Protein AF-A0A814P5C5-F1 (afdb_monomer)

Radius of gyration: 21.0 Å; Cα contacts (8 Å, |Δi|>4): 637; chains: 1; bounding box: 49×46×56 Å

Foldseek 3Di:
DALQVLLLVLVVVVPDLAAAAEEAEDLLQDLQRQLLRSLLLVLVCVPPPDPHRYHYEYNYDLLLCVQQQLSVVLCVVSVNDSVNRHHYPVVDDLVRYQAYAYFADDDDDPVCVVSVVLVRYQHYQHQDDDPVHPVNHPPYHYHVQAQGSLLVSLVVSVPDPDDDALNSLVSSLSSLCVRCVNVPRSHDPSSVVSVVVSCVSNVDDSVVSSVVSVVSNLPNPPDDPVSQQSSAKDKDDDPPAIEIEGEGADDVVVCCVVPVVCVVVVVVVCVVVRHQKYKYWYWYDDPPDNDIWIKMKIKHAPVLQVLCVVQVPPQWDWDDWFDPDRTITMTIITGNDSPCDCVNVVVSSSVSVNVD

Nearest PDB structures (foldseek):
  2haw-assembly1_B  TM=7.623E-01  e=9.011E-19  Bacillus subtilis
  4rpa-assembly1_A  TM=7.681E-01  e=1.340E-17  Staphylococcus aureus
  2iw4-assembly1_A  TM=7.621E-01  e=8.160E-18  Bacillus subtilis
  1k20-assembly1_B  TM=7.669E-01  e=7.807E-17  Streptococcus gordonii
  1wpp-assembly1_B  TM=7.406E-01  e=1.992E-16  Streptococcus gordonii str. Challis

Solvent-accessible surface area (backbone atoms only — not comparable to full-atom values): 19295 Å² total; per-residue (Å²): 124,52,60,58,60,50,32,51,50,33,50,56,53,67,73,39,93,55,68,26,27,37,18,34,21,29,69,51,48,49,54,39,18,49,44,30,10,45,51,46,16,51,56,53,62,69,46,83,86,53,94,57,54,40,26,43,33,40,30,52,51,72,70,55,47,67,65,38,41,36,50,45,50,52,29,58,77,62,69,46,46,76,83,81,44,56,47,42,54,87,70,67,53,71,95,40,49,73,35,28,30,32,21,50,34,68,75,79,55,70,69,44,48,75,67,47,46,80,82,28,57,40,25,31,38,21,27,56,84,83,75,81,52,71,84,85,25,66,59,66,45,71,46,63,66,40,37,30,35,24,44,55,52,49,50,57,44,69,77,43,98,58,82,81,42,51,58,54,38,48,52,44,47,54,26,36,29,61,55,5,61,66,65,72,40,64,54,28,75,64,41,55,53,49,50,56,57,32,39,74,63,48,74,60,62,61,67,63,51,38,52,53,44,51,55,30,64,65,56,68,82,94,62,58,67,71,60,52,39,59,50,41,46,47,78,49,78,55,96,94,45,33,31,37,42,20,44,38,62,51,59,56,66,58,46,50,73,77,42,64,82,52,52,62,57,52,55,50,51,29,60,78,68,59,35,67,36,40,36,40,37,27,46,24,67,46,85,100,57,93,50,64,45,31,28,39,38,39,36,28,27,52,72,58,48,54,53,44,62,70,71,64,61,75,70,44,44,84,73,48,78,49,75,80,46,80,72,35,29,42,41,32,29,44,40,74,49,65,85,66,43,69,86,53,50,49,60,55,50,51,54,60,58,70,76,108

Organism: NCBI:txid104777

Sequence (356 aa):
MKIKEFLKKSKLIYESVLSKGVVLGNQAADLDSIVSSISMAYYLSLKKDSPTSYVPIINSTKSIIKSKKECMYLLDYFSIDLEQDLLFLSEWKKDEINDVILVDHNELDMKEKDLGIHKLVSGVIDHHSDKQLFLKSSPRIIDISVGSCSTLVADLIFNSDFKLDKSVATLLLFPILSDTSNLTIRTSDKDFKIVEQLKKITEIDLNLLYYKIEKFKFDTSKEDILISLMKDYKQYELEYNTWGLSSVTFSVIDWINESKTEINKIEKLMHEKSLFFYGILSCFKIKDTTEFKRDLILFSNKNILDKIKFNLIKDVTLVERNEIHKSFGYLLYEINFVSLTRKHWHPELEKILKDL

Secondary structure (DSSP, 8-state):
--HHHHHHHHHHHHHSSS-EEEEE--TT--HHHHHHHHHHHHHHHH-TT-SSEEEEEBSS-HHHHHH-HHHHHHHHHTT--TTTT--BGGG--TTTEEEEEEES-SS--HHHHHTTGGGTEEEEEE-SPP----TT-SSEEE-TTSS-HHHHHHHHHHTSSPPPPHHHHHHHHHHHHHHTTTTTSS--HHHHHHHHHHHHHH---HHHHHHHHHHHHT--TT--HHHHHHTTEEEEEETTEEEEEEEESS-HHHHHHH-GGGHHHHHHHHHHTTEEEEEEEE-EEPTTSS-EE-EEEEEE-HHHHHHHHHH--SSEEEEEEEEEETTEEEEEEEES-TT--HHHHHHHHHHHHHT-

InterPro domains:
  IPR001667 DDH domain [PF01368] (22-174)
  IPR004097 DHHA2 domain [PF02833] (213-351)
  IPR038222 DHHA2 domain superfamily [G3DSA:3.10.310.20] (221-356)
  IPR038763 DHH phosphoesterase superfamily [SSF64182] (22-267)

Mean predicted aligned error: 8.95 Å

Structure (mmCIF, N/CA/C/O backbone):
data_AF-A0A814P5C5-F1
#
_entry.id   AF-A0A814P5C5-F1
#
loop_
_atom_site.group_PDB
_atom_site.id
_atom_site.type_symbol
_atom_site.label_atom_id
_atom_site.label_alt_id
_atom_site.label_comp_id
_atom_site.label_asym_id
_atom_site.label_entity_id
_atom_site.label_seq_id
_atom_site.pdbx_PDB_ins_code
_atom_site.Cartn_x
_atom_site.Cartn_y
_atom_site.Cartn_z
_atom_site.occupancy
_atom_site.B_iso_or_equiv
_atom_site.auth_seq_id
_atom_site.auth_comp_id
_atom_site.auth_asym_id
_atom_site.auth_atom_id
_atom_site.pdbx_PDB_model_num
ATOM 1 N N . MET A 1 1 ? -6.222 9.142 22.983 1.00 77.81 1 MET A N 1
ATOM 2 C CA . MET A 1 1 ? -5.176 8.107 23.159 1.00 77.81 1 MET A CA 1
ATOM 3 C C . MET A 1 1 ? -4.218 8.269 22.004 1.00 77.81 1 MET A C 1
ATOM 5 O O . MET A 1 1 ? -4.699 8.361 20.876 1.00 77.81 1 MET A O 1
ATOM 9 N N . LYS A 1 2 ? -2.914 8.348 22.281 1.00 89.00 2 LYS A N 1
ATOM 10 C CA . LYS A 1 2 ? -1.902 8.506 21.227 1.00 89.00 2 LYS A CA 1
ATOM 11 C C . LYS A 1 2 ? -1.743 7.200 20.442 1.00 89.00 2 LYS A C 1
ATOM 13 O O . LYS A 1 2 ? -1.963 6.126 20.998 1.00 89.00 2 LYS A O 1
ATOM 18 N N . ILE A 1 3 ? -1.289 7.271 19.189 1.00 93.38 3 ILE A N 1
ATOM 19 C CA . ILE A 1 3 ? -1.075 6.082 18.333 1.00 93.38 3 ILE A CA 1
ATOM 20 C C . ILE A 1 3 ? -0.200 5.017 18.998 1.00 93.38 3 ILE A C 1
ATOM 22 O O . ILE A 1 3 ? -0.566 3.846 19.006 1.00 93.38 3 ILE A O 1
ATOM 26 N N . LYS A 1 4 ? 0.919 5.399 19.622 1.00 93.06 4 LYS A N 1
ATOM 27 C CA . LYS A 1 4 ? 1.815 4.421 20.255 1.00 93.06 4 LYS A CA 1
ATOM 28 C C . LYS A 1 4 ? 1.150 3.668 21.414 1.00 93.06 4 LYS A C 1
ATOM 30 O O . LYS A 1 4 ? 1.347 2.470 21.578 1.00 93.06 4 LYS A O 1
ATOM 35 N N . GLU A 1 5 ? 0.339 4.358 22.213 1.00 93.56 5 GLU A N 1
ATOM 36 C CA . GLU A 1 5 ? -0.429 3.737 23.303 1.00 93.56 5 GLU A CA 1
ATOM 37 C C . GLU A 1 5 ? -1.499 2.788 22.751 1.00 93.56 5 GLU A C 1
ATOM 39 O O . GLU A 1 5 ? -1.682 1.687 23.270 1.00 93.56 5 GLU A O 1
ATOM 44 N N . PHE A 1 6 ? -2.161 3.193 21.663 1.00 95.62 6 PHE A N 1
ATOM 45 C CA . PHE A 1 6 ? -3.132 2.364 20.958 1.00 95.62 6 PHE A CA 1
ATOM 46 C C . PHE A 1 6 ? -2.509 1.069 20.421 1.00 95.62 6 PHE A C 1
ATOM 48 O O . PHE A 1 6 ? -3.077 -0.004 20.618 1.00 95.62 6 PHE A O 1
ATOM 55 N N . LEU A 1 7 ? -1.340 1.148 19.784 1.00 97.00 7 LEU A N 1
ATOM 56 C CA . LEU A 1 7 ? -0.652 -0.018 19.229 1.00 97.00 7 LEU A CA 1
ATOM 57 C C . LEU A 1 7 ? -0.226 -1.005 20.323 1.00 97.00 7 LEU A C 1
ATOM 59 O O . LEU A 1 7 ? -0.505 -2.198 20.219 1.00 97.00 7 LEU A O 1
ATOM 63 N N . LYS A 1 8 ? 0.314 -0.506 21.442 1.00 94.94 8 LYS A N 1
ATOM 64 C CA . LYS A 1 8 ? 0.614 -1.342 22.616 1.00 94.94 8 LYS A CA 1
ATOM 65 C C . LYS A 1 8 ? -0.627 -2.053 23.153 1.00 94.94 8 LYS A C 1
ATOM 67 O O . LYS A 1 8 ? -0.581 -3.249 23.429 1.00 94.94 8 LYS A O 1
ATOM 72 N N . LYS A 1 9 ? -1.753 -1.340 23.270 1.00 94.19 9 LYS A N 1
ATOM 73 C CA . LYS A 1 9 ? -3.031 -1.941 23.680 1.00 94.19 9 LYS A CA 1
ATOM 74 C C . LYS A 1 9 ? -3.512 -2.986 22.667 1.00 94.19 9 LYS A C 1
ATOM 76 O O . LYS A 1 9 ? -3.985 -4.042 23.072 1.00 94.19 9 LYS A O 1
ATOM 81 N N . SER A 1 10 ? -3.367 -2.709 21.374 1.00 95.25 10 SER A N 1
ATOM 82 C CA . SER A 1 10 ? -3.743 -3.629 20.296 1.00 95.25 10 SER A CA 1
ATOM 83 C C . SER A 1 10 ? -2.960 -4.937 20.379 1.00 95.25 10 SER A C 1
ATOM 85 O O . SER A 1 10 ? -3.545 -6.007 20.251 1.00 95.25 10 SER A O 1
ATOM 87 N N . LYS A 1 11 ? -1.665 -4.877 20.698 1.00 94.38 11 LYS A N 1
ATOM 88 C CA . LYS A 1 11 ? -0.845 -6.075 20.898 1.00 94.38 11 LYS A CA 1
ATOM 89 C C . LYS A 1 11 ? -1.314 -6.924 22.080 1.00 94.38 11 LYS A C 1
ATOM 91 O O . LYS A 1 11 ? -1.488 -8.126 21.923 1.00 94.38 11 LYS A O 1
ATOM 96 N N . LEU A 1 12 ? -1.628 -6.297 23.215 1.00 93.88 12 LEU A N 1
ATOM 97 C CA . LEU A 1 12 ? -2.198 -7.006 24.370 1.00 93.88 12 LEU A CA 1
ATOM 98 C C . LEU A 1 12 ? -3.531 -7.690 24.027 1.00 93.88 12 LEU A C 1
ATOM 100 O O . LEU A 1 12 ? -3.776 -8.819 24.445 1.00 93.88 12 LEU A O 1
ATOM 104 N N . ILE A 1 13 ? -4.387 -7.029 23.238 1.00 93.62 13 ILE A N 1
ATOM 105 C CA . ILE A 1 13 ? -5.639 -7.621 22.742 1.00 93.62 13 ILE A CA 1
ATOM 106 C C . ILE A 1 13 ? -5.338 -8.824 21.839 1.00 93.62 13 ILE A C 1
ATOM 108 O O . ILE A 1 13 ? -5.955 -9.878 21.994 1.00 93.62 13 ILE A O 1
ATOM 112 N N . TYR A 1 14 ? -4.374 -8.697 20.928 1.00 94.38 14 TYR A N 1
ATOM 113 C CA . TYR A 1 14 ? -4.002 -9.767 20.005 1.00 94.38 14 TYR A CA 1
ATOM 114 C C . TYR A 1 14 ? -3.425 -11.002 20.709 1.00 94.38 14 TYR A C 1
ATOM 116 O O . TYR A 1 14 ? -3.737 -12.142 20.350 1.00 94.38 14 TYR A O 1
ATOM 124 N N . GLU A 1 15 ? -2.612 -10.784 21.740 1.00 92.62 15 GLU A N 1
ATOM 125 C CA . GLU A 1 15 ? -2.016 -11.837 22.564 1.00 92.62 15 GLU A CA 1
ATOM 126 C C . GLU A 1 15 ? -3.036 -12.513 23.489 1.00 92.62 15 GLU A C 1
ATOM 128 O O . GLU A 1 15 ? -2.834 -13.664 23.874 1.00 92.62 15 GLU A O 1
ATOM 133 N N . SER A 1 16 ? -4.152 -11.847 23.798 1.00 90.75 16 SER A N 1
ATOM 134 C CA . SER A 1 16 ? -5.222 -12.426 24.610 1.00 90.75 16 SER A CA 1
ATOM 135 C C . SER A 1 16 ? -5.957 -13.572 23.903 1.00 90.75 16 SER A C 1
ATOM 137 O O . SER A 1 16 ? -6.036 -13.624 22.675 1.00 90.75 16 SER A O 1
ATOM 139 N N . VAL A 1 17 ? -6.571 -14.450 24.701 1.00 84.00 17 VAL A N 1
ATOM 140 C CA . VAL A 1 17 ? -7.406 -15.576 24.234 1.00 84.00 17 VAL A CA 1
ATOM 141 C C . VAL A 1 17 ? -8.796 -15.152 23.746 1.00 84.00 17 VAL A C 1
ATOM 143 O O . VAL A 1 17 ? -9.593 -15.993 23.338 1.00 84.00 17 VAL A O 1
ATOM 146 N N . LEU A 1 18 ? -9.130 -13.862 23.836 1.00 85.75 18 LEU A N 1
ATOM 147 C CA . LEU A 1 18 ? -10.422 -13.355 23.390 1.00 85.75 18 LEU A CA 1
ATOM 148 C C . LEU A 1 18 ? -10.469 -13.300 21.864 1.00 85.75 18 LEU A C 1
ATOM 150 O O . LEU A 1 18 ? -9.451 -13.089 21.201 1.00 85.75 18 LEU A O 1
ATOM 154 N N . SER A 1 19 ? -11.678 -13.444 21.326 1.00 88.94 19 SER A N 1
ATOM 155 C CA . SER A 1 19 ? -11.933 -13.230 19.906 1.00 88.94 19 SER A CA 1
ATOM 156 C C . SER A 1 19 ? -11.697 -11.765 19.536 1.00 88.94 19 SER A C 1
ATOM 158 O O . SER A 1 19 ? -12.107 -10.864 20.274 1.00 88.94 19 SER A O 1
ATOM 160 N N . LYS A 1 20 ? -11.071 -11.521 18.382 1.00 94.00 20 LYS A N 1
ATOM 161 C CA . LYS A 1 20 ? -10.827 -10.171 17.849 1.00 94.00 20 LYS A CA 1
ATOM 162 C C . LYS A 1 20 ? -11.147 -10.066 16.366 1.00 94.00 20 LYS A C 1
ATOM 164 O O . LYS A 1 20 ? -11.096 -11.047 15.627 1.00 94.00 20 LYS A O 1
ATOM 169 N N . GLY A 1 21 ? -11.412 -8.834 15.955 1.00 96.69 21 GLY A N 1
ATOM 170 C CA . GLY A 1 21 ? -11.410 -8.439 14.560 1.00 96.69 21 GLY A CA 1
ATOM 171 C C . GLY A 1 21 ? -10.029 -7.942 14.139 1.00 96.69 21 GLY A C 1
ATOM 172 O O . GLY A 1 21 ? -9.229 -7.481 14.961 1.00 96.69 21 GLY A O 1
ATOM 173 N N . VAL A 1 22 ? -9.749 -8.004 12.845 1.00 98.00 22 VAL A N 1
ATOM 174 C CA . VAL A 1 22 ? -8.524 -7.469 12.247 1.00 98.00 22 VAL A CA 1
ATOM 175 C C . VAL A 1 22 ? -8.875 -6.409 11.217 1.00 98.00 22 VAL A C 1
ATOM 177 O O . VAL A 1 22 ? -9.831 -6.558 10.461 1.00 98.00 22 VAL A O 1
ATOM 180 N N . VAL A 1 23 ? -8.077 -5.346 11.165 1.00 98.62 23 VAL A N 1
ATOM 181 C CA . VAL A 1 23 ? -8.038 -4.446 10.011 1.00 98.62 23 VAL A CA 1
ATOM 182 C C . VAL A 1 23 ? -6.777 -4.741 9.210 1.00 98.62 23 VAL A C 1
ATOM 184 O O . VAL A 1 23 ? -5.676 -4.706 9.768 1.00 98.62 23 VAL A O 1
ATOM 187 N N . LEU A 1 24 ? -6.947 -5.049 7.927 1.00 98.62 24 LEU A N 1
ATOM 188 C CA . LEU A 1 24 ? -5.888 -5.532 7.048 1.00 98.62 24 LEU A CA 1
ATOM 189 C C . LEU A 1 24 ? -5.754 -4.629 5.819 1.00 98.62 24 LEU A C 1
ATOM 191 O O . LEU A 1 24 ? -6.731 -4.403 5.107 1.00 98.62 24 LEU A O 1
ATOM 195 N N . GLY A 1 25 ? -4.543 -4.123 5.591 1.00 98.31 25 GLY A N 1
ATOM 196 C CA . GLY A 1 25 ? -4.147 -3.412 4.374 1.00 98.31 25 GLY A CA 1
ATOM 197 C C . GLY A 1 25 ? -3.721 -4.366 3.259 1.00 98.31 25 GLY A C 1
ATOM 198 O O . GLY A 1 25 ? -3.659 -5.577 3.468 1.00 98.31 25 GLY A O 1
ATOM 199 N N . ASN A 1 26 ? -3.381 -3.832 2.089 1.00 95.25 26 ASN A N 1
ATOM 200 C CA . ASN A 1 26 ? -2.933 -4.656 0.968 1.00 95.25 26 ASN A CA 1
ATOM 201 C C . ASN A 1 26 ? -1.506 -5.207 1.174 1.00 95.25 26 ASN A C 1
ATOM 203 O O . ASN A 1 26 ? -0.744 -4.745 2.029 1.00 95.25 26 ASN A O 1
ATOM 207 N N . GLN A 1 27 ? -1.129 -6.185 0.348 1.00 93.06 27 GLN A N 1
ATOM 208 C CA . GLN A 1 27 ? 0.145 -6.906 0.412 1.00 93.06 27 GLN A CA 1
ATOM 209 C C . GLN A 1 27 ? 1.373 -6.075 0.031 1.00 93.06 27 GLN A C 1
ATOM 211 O O . GLN A 1 27 ? 2.508 -6.464 0.324 1.00 93.06 27 GLN A O 1
ATOM 216 N N . ALA A 1 28 ? 1.171 -4.942 -0.654 1.00 89.75 28 ALA A N 1
ATOM 217 C CA . ALA A 1 28 ? 2.267 -4.016 -0.877 1.00 89.75 28 ALA A CA 1
ATOM 218 C C . ALA A 1 28 ? 2.685 -3.420 0.468 1.00 89.75 28 ALA A C 1
ATOM 220 O O . ALA A 1 28 ? 3.881 -3.268 0.682 1.00 89.75 28 ALA A O 1
ATOM 221 N N . ALA A 1 29 ? 1.748 -3.146 1.386 1.00 94.69 29 ALA A N 1
ATOM 222 C CA . ALA A 1 29 ? 1.999 -2.468 2.659 1.00 94.69 29 ALA A CA 1
ATOM 223 C C . ALA A 1 29 ? 2.828 -1.192 2.453 1.00 94.69 29 ALA A C 1
ATOM 225 O O . ALA A 1 29 ? 3.935 -1.031 2.976 1.00 94.69 29 ALA A O 1
ATOM 226 N N . ASP A 1 30 ? 2.365 -0.337 1.549 1.00 94.12 30 ASP A N 1
ATOM 227 C CA . ASP A 1 30 ? 2.849 1.033 1.426 1.00 94.12 30 ASP A CA 1
ATOM 228 C C . ASP A 1 30 ? 2.316 1.904 2.578 1.00 94.12 30 ASP A C 1
ATOM 230 O O . ASP A 1 30 ? 1.687 1.415 3.524 1.00 94.12 30 ASP A O 1
ATOM 234 N N . LEU A 1 31 ? 2.625 3.203 2.532 1.00 96.44 31 LEU A N 1
ATOM 235 C CA . LEU A 1 31 ? 2.177 4.140 3.559 1.00 96.44 31 LEU A CA 1
ATOM 236 C C . LEU A 1 31 ? 0.658 4.110 3.725 1.00 96.44 31 LEU A C 1
ATOM 238 O O . LEU A 1 31 ? 0.196 4.129 4.864 1.00 96.44 31 LEU A O 1
ATOM 242 N N . ASP A 1 32 ? -0.101 4.049 2.630 1.00 98.25 32 ASP A N 1
ATOM 243 C CA . ASP A 1 32 ? -1.558 4.132 2.686 1.00 98.25 32 ASP A CA 1
ATOM 244 C C . ASP A 1 32 ? -2.170 2.897 3.331 1.00 98.25 32 ASP A C 1
ATOM 246 O O . ASP A 1 32 ? -2.948 3.016 4.278 1.00 98.25 32 ASP A O 1
ATOM 250 N N . SER A 1 33 ? -1.722 1.707 2.935 1.00 98.19 33 SER A N 1
ATOM 251 C CA . SER A 1 33 ? -2.151 0.458 3.560 1.00 98.19 33 SER A CA 1
ATOM 252 C C . SER A 1 33 ? -1.816 0.383 5.051 1.00 98.19 33 SER A C 1
ATOM 254 O O . SER A 1 33 ? -2.671 0.002 5.860 1.00 98.19 33 SER A O 1
ATOM 256 N N . ILE A 1 34 ? -0.596 0.761 5.454 1.00 98.44 34 ILE A N 1
ATOM 257 C CA . ILE A 1 34 ? -0.177 0.734 6.868 1.00 98.44 34 ILE A CA 1
ATOM 258 C C . ILE A 1 34 ? -1.005 1.729 7.687 1.00 98.44 34 ILE A C 1
ATOM 260 O O . ILE A 1 34 ? -1.563 1.378 8.732 1.00 98.44 34 ILE A O 1
ATOM 264 N N . VAL A 1 35 ? -1.100 2.974 7.219 1.00 98.69 35 VAL A N 1
ATOM 265 C CA . VAL A 1 35 ? -1.782 4.054 7.937 1.00 98.69 35 VAL A CA 1
ATOM 266 C C . VAL A 1 35 ? -3.288 3.843 7.978 1.00 98.69 35 VAL A C 1
ATOM 268 O O . VAL A 1 35 ? -3.878 4.019 9.048 1.00 98.69 35 VAL A O 1
ATOM 271 N N . SER A 1 36 ? -3.904 3.423 6.873 1.00 98.81 36 SER A N 1
ATOM 272 C CA . SER A 1 36 ? -5.330 3.096 6.823 1.00 98.81 36 SER A CA 1
ATOM 273 C C . SER A 1 36 ? -5.663 1.980 7.810 1.00 98.81 36 SER A C 1
ATOM 275 O O . SER A 1 36 ? -6.631 2.102 8.560 1.00 98.81 36 SER A O 1
ATOM 277 N N . SER A 1 37 ? -4.823 0.939 7.898 1.00 98.69 37 SER A N 1
ATOM 278 C CA . SER A 1 37 ? -5.044 -0.186 8.819 1.00 98.69 37 SER A CA 1
ATOM 279 C C . SER A 1 37 ? -5.020 0.271 10.274 1.00 98.69 37 SER A C 1
ATOM 281 O O . SER A 1 37 ? -5.950 0.005 11.038 1.00 98.69 37 SER A O 1
ATOM 283 N N . ILE A 1 38 ? -3.976 1.017 10.653 1.00 98.62 38 ILE A N 1
ATOM 284 C CA . ILE A 1 38 ? -3.807 1.540 12.015 1.00 98.62 38 ILE A CA 1
ATOM 285 C C . ILE A 1 38 ? -4.937 2.510 12.368 1.00 98.62 38 ILE A C 1
ATOM 287 O O . ILE A 1 38 ? -5.524 2.404 13.446 1.00 98.62 38 ILE A O 1
ATOM 291 N N . SER A 1 39 ? -5.261 3.441 11.472 1.00 98.31 39 SER A N 1
ATOM 292 C CA . SER A 1 39 ? -6.237 4.504 11.733 1.00 98.31 39 SER A CA 1
ATOM 293 C C . SER A 1 39 ? -7.667 3.971 11.792 1.00 98.31 39 SER A C 1
ATOM 295 O O . SER A 1 39 ? -8.446 4.401 12.643 1.00 98.31 39 SER A O 1
ATOM 297 N N . MET A 1 40 ? -8.011 2.993 10.953 1.00 98.12 40 MET A N 1
ATOM 298 C CA . MET A 1 40 ? -9.327 2.361 10.985 1.00 98.12 40 MET A CA 1
ATOM 299 C C . MET A 1 40 ? -9.487 1.472 12.227 1.00 98.12 40 MET A C 1
ATOM 301 O O . MET A 1 40 ? -10.517 1.543 12.898 1.00 98.12 40 MET A O 1
ATOM 305 N N . ALA A 1 41 ? -8.461 0.706 12.618 1.00 97.62 41 ALA A N 1
ATOM 306 C CA . ALA A 1 41 ? -8.494 -0.046 13.876 1.00 97.62 41 ALA A CA 1
ATOM 307 C C . ALA A 1 41 ? -8.608 0.893 15.091 1.00 97.62 41 ALA A C 1
ATOM 309 O O . ALA A 1 41 ? -9.384 0.635 16.015 1.00 97.62 41 ALA A O 1
ATOM 310 N N . TYR A 1 42 ? -7.894 2.025 15.065 1.00 96.81 42 TYR A N 1
ATOM 311 C CA . TYR A 1 42 ? -8.008 3.068 16.081 1.00 96.81 42 TYR A CA 1
ATOM 312 C C . TYR A 1 42 ? -9.441 3.589 16.180 1.00 96.81 42 TYR A C 1
ATOM 314 O O . TYR A 1 42 ? -10.011 3.595 17.270 1.00 96.81 42 TYR A O 1
ATOM 322 N N . TYR A 1 43 ? -10.039 3.973 15.051 1.00 95.50 43 TYR A N 1
ATOM 323 C CA . TYR A 1 43 ? -11.415 4.457 14.980 1.00 95.50 43 TYR A CA 1
ATOM 324 C C . TYR A 1 43 ? -12.416 3.455 15.564 1.00 95.50 43 TYR A C 1
ATOM 326 O O . TYR A 1 43 ? -13.246 3.818 16.398 1.00 95.50 43 TYR A O 1
ATOM 334 N N . LEU A 1 44 ? -12.305 2.181 15.185 1.00 94.75 44 LEU A N 1
ATOM 335 C CA . LEU A 1 44 ? -13.164 1.119 15.707 1.00 94.75 44 LEU A CA 1
ATOM 336 C C . LEU A 1 44 ? -12.994 0.935 17.217 1.00 94.75 44 LEU A C 1
ATOM 338 O O . LEU A 1 44 ? -13.978 0.712 17.914 1.00 94.75 44 LEU A O 1
ATOM 342 N N . SER A 1 45 ? -11.781 1.118 17.747 1.00 92.75 45 SER A N 1
ATOM 343 C CA . SER A 1 45 ? -11.524 1.043 19.191 1.00 92.75 45 SER A CA 1
ATOM 344 C C . SER A 1 45 ? -12.197 2.155 20.010 1.00 92.75 45 SER A C 1
ATOM 346 O O . SER A 1 45 ? -12.337 2.017 21.228 1.00 92.75 45 SER A O 1
ATOM 348 N N . LEU A 1 46 ? -12.622 3.253 19.369 1.00 90.88 46 LEU A N 1
ATOM 349 C CA . LEU A 1 46 ? -13.370 4.329 20.026 1.00 90.88 46 LEU A CA 1
ATOM 350 C C . LEU A 1 46 ? -14.851 3.970 20.227 1.00 90.88 46 LEU A C 1
ATOM 352 O O . LEU A 1 46 ? -15.505 4.540 21.105 1.00 90.88 46 LEU A O 1
ATOM 356 N N . LYS A 1 47 ? -15.377 3.005 19.461 1.00 87.44 47 LYS A N 1
ATOM 357 C CA . LYS A 1 47 ? -16.763 2.533 19.558 1.00 87.44 47 LYS A CA 1
ATOM 358 C C . LYS A 1 47 ? -16.920 1.612 20.769 1.00 87.44 47 LYS A C 1
ATOM 360 O O . LYS A 1 47 ? -16.710 0.407 20.676 1.00 87.44 47 LYS A O 1
ATOM 365 N N . LYS A 1 48 ? -17.298 2.190 21.914 1.00 73.19 48 LYS A N 1
ATOM 366 C CA . LYS A 1 48 ? -17.424 1.479 23.203 1.00 73.19 48 LYS A CA 1
ATOM 367 C C . LYS A 1 48 ? -18.439 0.332 23.202 1.00 73.19 48 LYS A C 1
ATOM 369 O O . LYS A 1 48 ? -18.252 -0.608 23.964 1.00 73.19 48 LYS A O 1
ATOM 374 N N . ASP A 1 49 ? -19.456 0.398 22.347 1.00 74.81 49 ASP A N 1
ATOM 375 C CA . ASP A 1 49 ? -20.519 -0.614 22.269 1.00 74.81 49 ASP A CA 1
ATOM 376 C C . ASP A 1 49 ? -20.208 -1.744 21.273 1.00 74.81 49 ASP A C 1
ATOM 378 O O . ASP A 1 49 ? -21.027 -2.640 21.071 1.00 74.81 49 ASP A O 1
ATOM 382 N N . SER A 1 50 ? -19.032 -1.722 20.632 1.00 75.56 50 SER A N 1
ATOM 383 C CA . SER A 1 50 ? -18.616 -2.812 19.750 1.00 75.56 50 SER A CA 1
ATOM 384 C C . SER A 1 50 ? -18.261 -4.050 20.583 1.00 75.56 50 SER A C 1
ATOM 386 O O . SER A 1 50 ? -17.343 -3.977 21.404 1.00 75.56 50 SER A O 1
ATOM 388 N N . PRO A 1 51 ? -18.909 -5.210 20.358 1.00 77.06 51 PRO A N 1
ATOM 389 C CA . PRO A 1 51 ? -18.546 -6.453 21.042 1.00 77.06 51 PRO A CA 1
ATOM 390 C C . PRO A 1 51 ? -17.172 -6.975 20.595 1.00 77.06 51 PRO A C 1
ATOM 392 O O . PRO A 1 51 ? -16.566 -7.797 21.279 1.00 77.06 51 PRO A O 1
ATOM 395 N N . THR A 1 52 ? -16.673 -6.486 19.457 1.00 86.44 52 THR A N 1
ATOM 396 C CA . THR A 1 52 ? -15.414 -6.908 18.849 1.00 86.44 52 THR A CA 1
ATOM 397 C C . THR A 1 52 ? -14.368 -5.811 18.999 1.00 86.44 52 THR A C 1
ATOM 399 O O . THR A 1 52 ? -14.585 -4.663 18.601 1.00 86.44 52 THR A O 1
ATOM 402 N N . SER A 1 53 ? -13.207 -6.174 19.548 1.00 92.50 53 SER A N 1
ATOM 403 C CA . SER A 1 53 ? -12.014 -5.326 19.521 1.00 92.50 53 SER A CA 1
ATOM 404 C C . SER A 1 53 ? -11.237 -5.575 18.234 1.00 92.50 53 SER A C 1
ATOM 406 O O . SER A 1 53 ? -10.959 -6.727 17.906 1.00 92.50 53 SER A O 1
ATOM 408 N N . TYR A 1 54 ? -10.871 -4.503 17.532 1.00 95.94 54 TYR A N 1
ATOM 409 C CA . TYR A 1 54 ? -10.118 -4.583 16.282 1.00 95.94 54 TYR A CA 1
ATOM 410 C C . TYR A 1 54 ? -8.656 -4.213 16.489 1.00 95.94 54 TYR A C 1
ATOM 412 O O . TYR A 1 54 ? -8.350 -3.245 17.187 1.00 95.94 54 TYR A O 1
ATOM 420 N N . VAL A 1 55 ? -7.764 -4.961 15.843 1.00 97.31 55 VAL A N 1
ATOM 421 C CA . VAL A 1 55 ? -6.325 -4.679 15.826 1.00 97.31 55 VAL A CA 1
ATOM 422 C C . VAL A 1 55 ? -5.822 -4.531 14.388 1.00 97.31 55 VAL A C 1
ATOM 424 O O . VAL A 1 55 ? -6.319 -5.225 13.498 1.00 97.31 55 VAL A O 1
ATOM 427 N N . PRO A 1 56 ? -4.855 -3.639 14.124 1.00 98.25 56 PRO A N 1
ATOM 428 C CA . PRO A 1 56 ? -4.252 -3.541 12.804 1.00 98.25 56 PRO A CA 1
ATOM 429 C C . PRO A 1 56 ? -3.230 -4.664 12.593 1.00 98.25 56 PRO A C 1
ATOM 431 O O . PRO A 1 56 ? -2.413 -4.930 13.476 1.00 98.25 56 PRO A O 1
ATOM 434 N N . ILE A 1 57 ? -3.241 -5.282 11.411 1.00 97.69 57 ILE A N 1
ATOM 435 C CA . ILE A 1 57 ? -2.201 -6.217 10.965 1.00 97.69 57 ILE A CA 1
ATOM 436 C C . ILE A 1 57 ? -1.586 -5.700 9.666 1.00 97.69 57 ILE A C 1
ATOM 438 O O . ILE A 1 57 ? -2.289 -5.305 8.738 1.00 97.69 57 ILE A O 1
ATOM 442 N N . ILE A 1 58 ? -0.257 -5.725 9.591 1.00 98.00 58 ILE A N 1
ATOM 443 C CA . ILE A 1 58 ? 0.491 -5.336 8.398 1.00 98.00 58 ILE A CA 1
ATOM 444 C C . ILE A 1 58 ? 0.641 -6.552 7.479 1.00 98.00 58 ILE A C 1
ATOM 446 O O . ILE A 1 58 ? 1.281 -7.548 7.841 1.00 98.00 58 ILE A O 1
ATOM 450 N N . ASN A 1 59 ? 0.078 -6.465 6.270 1.00 96.44 59 ASN A N 1
ATOM 451 C CA . ASN A 1 59 ? 0.199 -7.500 5.243 1.00 96.44 59 ASN A CA 1
ATOM 452 C C . ASN A 1 59 ? 1.552 -7.409 4.514 1.00 96.44 59 ASN A C 1
ATOM 454 O O . ASN A 1 59 ? 1.647 -7.067 3.345 1.00 96.44 59 ASN A O 1
ATOM 458 N N . SER A 1 60 ? 2.639 -7.664 5.238 1.00 94.75 60 SER A N 1
ATOM 459 C CA . SER A 1 60 ? 3.979 -7.772 4.657 1.00 94.75 60 SER A CA 1
ATOM 460 C C . SER A 1 60 ? 4.919 -8.496 5.619 1.00 94.75 60 SER A C 1
ATOM 462 O O . SER A 1 60 ? 4.479 -9.127 6.582 1.00 94.75 60 SER A O 1
ATOM 464 N N . THR A 1 61 ? 6.224 -8.421 5.376 1.00 94.00 61 THR A N 1
ATOM 465 C CA . THR A 1 61 ? 7.246 -8.862 6.327 1.00 94.00 61 THR A CA 1
ATOM 466 C C . THR A 1 61 ? 7.991 -7.668 6.908 1.00 94.00 61 THR A C 1
ATOM 468 O O . THR A 1 61 ? 8.150 -6.624 6.275 1.00 94.00 61 THR A O 1
ATOM 471 N N . LYS A 1 62 ? 8.547 -7.850 8.106 1.00 94.44 62 LYS A N 1
ATOM 472 C CA . LYS A 1 62 ? 9.413 -6.857 8.753 1.00 94.44 62 LYS A CA 1
ATOM 473 C C . LYS A 1 62 ? 10.595 -6.446 7.872 1.00 94.44 62 LYS A C 1
ATOM 475 O O . LYS A 1 62 ? 10.964 -5.278 7.867 1.00 94.44 62 LYS A O 1
ATOM 480 N N . SER A 1 63 ? 11.181 -7.377 7.114 1.00 90.50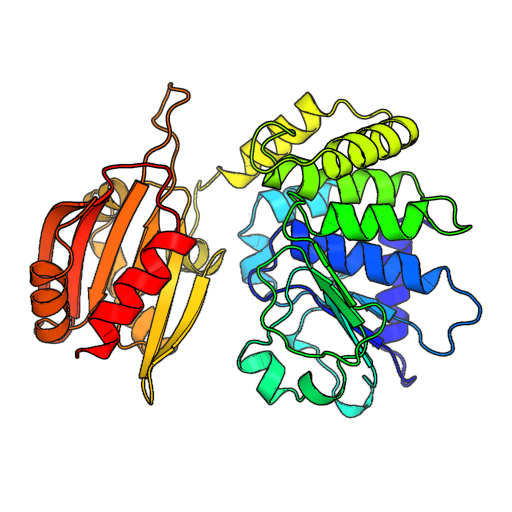 63 SER A N 1
ATOM 481 C CA . SER A 1 63 ? 12.289 -7.072 6.198 1.00 90.50 63 SER A CA 1
ATOM 482 C C . SER A 1 63 ? 11.863 -6.146 5.059 1.00 90.50 63 SER A C 1
ATOM 484 O O . SER A 1 63 ? 12.590 -5.207 4.747 1.00 90.50 63 SER A O 1
ATOM 486 N N . ILE A 1 64 ? 10.671 -6.353 4.491 1.00 89.62 64 ILE A N 1
ATOM 487 C CA . ILE A 1 64 ? 10.125 -5.468 3.460 1.00 89.62 64 ILE A CA 1
ATOM 488 C C . ILE A 1 64 ? 9.785 -4.098 4.047 1.00 89.62 64 ILE A C 1
ATOM 490 O O . ILE A 1 64 ? 10.136 -3.090 3.445 1.00 89.62 64 ILE A O 1
ATOM 494 N N . ILE A 1 65 ? 9.214 -4.006 5.250 1.00 93.94 65 ILE A N 1
ATOM 495 C CA . ILE A 1 65 ? 8.963 -2.688 5.861 1.00 93.94 65 ILE A CA 1
ATOM 496 C C . ILE A 1 65 ? 10.269 -1.938 6.165 1.00 93.94 65 ILE A C 1
ATOM 498 O O . ILE A 1 65 ? 10.364 -0.758 5.841 1.00 93.94 65 ILE A O 1
ATOM 502 N N . LYS A 1 66 ? 11.311 -2.616 6.680 1.00 92.69 66 LYS A N 1
ATOM 503 C CA . LYS A 1 66 ? 12.648 -2.014 6.902 1.00 92.69 66 LYS A CA 1
ATOM 504 C C . LYS A 1 66 ? 13.247 -1.410 5.638 1.00 92.69 66 LYS A C 1
ATOM 506 O O . LYS A 1 66 ? 14.006 -0.450 5.716 1.00 92.69 66 LYS A O 1
ATOM 511 N N . SER A 1 67 ? 12.909 -1.983 4.491 1.00 86.62 67 SER A N 1
ATOM 512 C CA . SER A 1 67 ? 13.376 -1.515 3.197 1.00 86.62 67 SER A CA 1
ATOM 513 C C . SER A 1 67 ? 12.706 -0.210 2.757 1.00 86.62 67 SER A C 1
ATOM 515 O O . SER A 1 67 ? 13.324 0.647 2.127 1.00 86.62 67 SER A O 1
ATOM 517 N N . LYS A 1 68 ? 11.436 -0.013 3.116 1.00 89.62 68 LYS A N 1
ATOM 518 C CA . LYS A 1 68 ? 10.644 1.161 2.740 1.00 89.62 68 LYS A CA 1
ATOM 519 C C . LYS A 1 68 ? 11.000 2.340 3.632 1.00 89.62 68 LYS A C 1
ATOM 521 O O . LYS A 1 68 ? 10.437 2.513 4.713 1.00 89.62 68 LYS A O 1
ATOM 526 N N . LYS A 1 69 ? 11.966 3.149 3.201 1.00 90.44 69 LYS A N 1
ATOM 527 C CA . LYS A 1 69 ? 12.524 4.237 4.014 1.00 90.44 69 LYS A CA 1
ATOM 528 C C . LYS A 1 69 ? 11.478 5.274 4.414 1.00 90.44 69 LYS A C 1
ATOM 530 O O . LYS A 1 69 ? 11.558 5.806 5.513 1.00 90.44 69 LYS A O 1
ATOM 535 N N . GLU A 1 70 ? 10.479 5.533 3.580 1.00 92.88 70 GLU A N 1
ATOM 536 C CA . GLU A 1 70 ? 9.341 6.397 3.894 1.00 92.88 70 GLU A CA 1
ATOM 537 C C . GLU A 1 70 ? 8.445 5.811 4.994 1.00 92.88 70 GLU A C 1
ATOM 539 O O . GLU A 1 70 ? 7.992 6.545 5.873 1.00 92.88 70 GLU A O 1
ATOM 544 N N . CYS A 1 71 ? 8.260 4.487 5.013 1.00 96.00 71 CYS A N 1
ATOM 545 C CA . CYS A 1 71 ? 7.575 3.798 6.105 1.00 96.00 71 CYS A CA 1
ATOM 546 C C . CYS A 1 71 ? 8.429 3.836 7.378 1.00 96.00 71 CYS A C 1
ATOM 548 O O . CYS A 1 71 ? 7.917 4.132 8.451 1.00 96.00 71 CYS A O 1
ATOM 550 N N . MET A 1 72 ? 9.742 3.617 7.278 1.00 96.06 72 MET A N 1
ATOM 551 C CA . MET A 1 72 ? 10.645 3.730 8.429 1.00 96.06 72 MET A CA 1
ATOM 552 C C . MET A 1 72 ? 10.694 5.154 8.993 1.00 96.06 72 MET A C 1
ATOM 554 O O . MET A 1 72 ? 10.714 5.323 10.209 1.00 96.06 72 MET A O 1
ATOM 558 N N . TYR A 1 73 ? 10.639 6.172 8.132 1.00 96.31 73 TYR A N 1
ATOM 559 C CA . TYR A 1 73 ? 10.500 7.567 8.539 1.00 96.31 73 TYR A CA 1
ATOM 560 C C . TYR A 1 73 ? 9.183 7.817 9.281 1.00 96.31 73 TYR A C 1
ATOM 562 O O . TYR A 1 73 ? 9.189 8.475 10.320 1.00 96.31 73 TYR A O 1
ATOM 570 N N . LEU A 1 74 ? 8.065 7.263 8.795 1.00 97.75 74 LEU A N 1
ATOM 571 C CA . LEU A 1 74 ? 6.787 7.311 9.503 1.00 97.75 74 LEU A CA 1
ATOM 572 C C . LEU A 1 74 ? 6.908 6.697 10.908 1.00 97.75 74 LEU A C 1
ATOM 574 O O . LEU A 1 74 ? 6.501 7.317 11.890 1.00 97.75 74 LEU A O 1
ATOM 578 N N . LEU A 1 75 ? 7.476 5.493 11.019 1.00 97.38 75 LEU A N 1
ATOM 579 C CA . LEU A 1 75 ? 7.623 4.812 12.307 1.00 97.38 75 LEU A CA 1
ATOM 580 C C . LEU A 1 75 ? 8.497 5.616 13.277 1.00 97.38 75 LEU A C 1
ATOM 582 O O . LEU A 1 75 ? 8.094 5.817 14.421 1.00 97.38 75 LEU A O 1
ATOM 586 N N . ASP A 1 76 ? 9.630 6.146 12.812 1.00 97.25 76 ASP A N 1
ATOM 587 C CA . ASP A 1 76 ? 10.510 7.011 13.607 1.00 97.25 76 ASP A CA 1
ATOM 588 C C . ASP A 1 76 ? 9.784 8.279 14.086 1.00 97.25 76 ASP A C 1
ATOM 590 O O . ASP A 1 76 ? 9.799 8.594 15.280 1.00 97.25 76 ASP A O 1
ATOM 594 N N . TYR A 1 77 ? 9.037 8.942 13.192 1.00 96.44 77 TYR A N 1
ATOM 595 C CA . TYR A 1 77 ? 8.265 10.150 13.503 1.00 96.44 77 TYR A CA 1
ATOM 596 C C . TYR A 1 77 ? 7.292 9.943 14.675 1.00 96.44 77 TYR A C 1
ATOM 598 O O . TYR A 1 77 ? 7.134 10.820 15.525 1.00 96.44 77 TYR A O 1
ATOM 606 N N . PHE A 1 78 ? 6.650 8.773 14.743 1.00 96.44 78 PHE A N 1
ATOM 607 C CA . PHE A 1 78 ? 5.717 8.409 15.815 1.00 96.44 78 PHE A CA 1
ATOM 608 C C . PHE A 1 78 ? 6.359 7.596 16.946 1.00 96.44 78 PHE A C 1
ATOM 610 O O . PHE A 1 78 ? 5.666 7.173 17.879 1.00 96.44 78 PHE A O 1
ATOM 617 N N . SER A 1 79 ? 7.676 7.388 16.882 1.00 96.62 79 SER A N 1
ATOM 618 C CA . SER A 1 79 ? 8.436 6.523 17.783 1.00 96.62 79 SER A CA 1
ATOM 619 C C . SER A 1 79 ? 7.838 5.115 17.898 1.00 96.62 79 SER A C 1
ATOM 621 O O . SER A 1 79 ? 7.818 4.551 18.991 1.00 96.62 79 SER A O 1
ATOM 623 N N . ILE A 1 80 ? 7.304 4.568 16.809 1.00 97.31 80 ILE A N 1
ATOM 624 C CA . ILE A 1 80 ? 6.742 3.217 16.733 1.00 97.31 80 ILE A CA 1
ATOM 625 C C . ILE A 1 80 ? 7.886 2.238 16.473 1.00 97.31 80 ILE A C 1
ATOM 627 O O . ILE A 1 80 ? 8.620 2.372 15.498 1.00 97.31 80 ILE A O 1
ATOM 631 N N . ASP A 1 81 ? 8.036 1.241 17.339 1.00 96.19 81 ASP A N 1
ATOM 632 C CA . ASP A 1 81 ? 9.016 0.180 17.144 1.00 96.19 81 ASP A CA 1
ATOM 633 C C . ASP A 1 81 ? 8.433 -0.920 16.244 1.00 96.19 81 ASP A C 1
ATOM 635 O O . ASP A 1 81 ? 7.403 -1.521 16.549 1.00 96.19 81 ASP A O 1
ATOM 639 N N . LEU A 1 82 ? 9.104 -1.194 15.126 1.00 95.38 82 LEU A N 1
ATOM 640 C CA . LEU A 1 82 ? 8.658 -2.169 14.128 1.00 95.38 82 LEU A CA 1
ATOM 641 C C . LEU A 1 82 ? 8.499 -3.593 14.690 1.00 95.38 82 LEU A C 1
ATOM 643 O O . LEU A 1 82 ? 7.670 -4.361 14.209 1.00 95.38 82 LEU A O 1
ATOM 647 N N . GLU A 1 83 ? 9.320 -3.971 15.668 1.00 92.44 83 GLU A N 1
ATOM 648 C CA . GLU A 1 83 ? 9.343 -5.316 16.242 1.00 92.44 83 GLU A CA 1
ATOM 649 C C . GLU A 1 83 ? 8.355 -5.449 17.406 1.00 92.44 83 GLU A C 1
ATOM 651 O O . GLU A 1 83 ? 7.743 -6.503 17.596 1.00 92.44 83 GLU A O 1
ATOM 656 N N . GLN A 1 84 ? 8.218 -4.385 18.198 1.00 92.94 84 GLN A N 1
ATOM 657 C CA . GLN A 1 84 ? 7.483 -4.397 19.456 1.00 92.9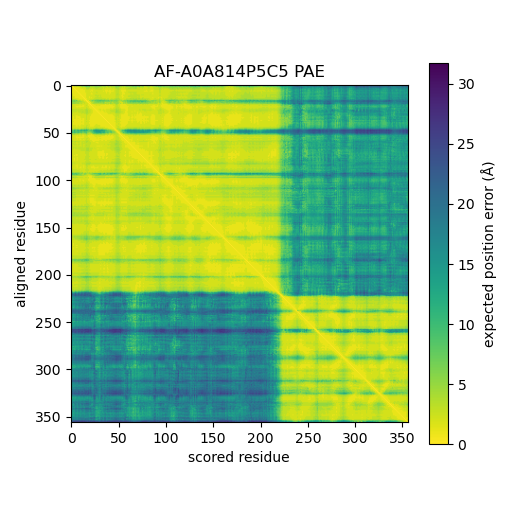4 84 GLN A CA 1
ATOM 658 C C . GLN A 1 84 ? 6.051 -3.888 19.317 1.00 92.94 84 GLN A C 1
ATOM 660 O O . GLN A 1 84 ? 5.181 -4.434 19.993 1.00 92.94 84 GLN A O 1
ATOM 665 N N . ASP A 1 85 ? 5.800 -2.894 18.464 1.00 95.38 85 ASP A N 1
ATOM 666 C CA . ASP A 1 85 ? 4.523 -2.175 18.414 1.00 95.38 85 ASP A CA 1
ATOM 667 C C . ASP A 1 85 ? 3.625 -2.595 17.228 1.00 95.38 85 ASP A C 1
ATOM 669 O O . ASP A 1 85 ? 2.431 -2.299 17.250 1.00 95.38 85 ASP A O 1
ATOM 673 N N . LEU A 1 86 ? 4.148 -3.290 16.208 1.00 96.88 86 LEU A N 1
ATOM 674 C CA . LEU A 1 86 ? 3.373 -3.738 15.037 1.00 96.88 86 LEU A CA 1
ATOM 675 C C . LEU A 1 86 ? 3.166 -5.260 15.000 1.00 96.88 86 LEU A C 1
ATOM 677 O O . LEU A 1 86 ? 4.004 -6.024 15.477 1.00 96.88 86 LEU A O 1
ATOM 681 N N . LEU A 1 87 ? 2.046 -5.676 14.399 1.00 97.25 87 LEU A N 1
ATOM 682 C CA . LEU A 1 87 ? 1.658 -7.069 14.155 1.00 97.25 87 LEU A CA 1
ATOM 683 C C . LEU A 1 87 ? 1.674 -7.354 12.652 1.00 97.25 87 LEU A C 1
ATOM 685 O O . LEU A 1 87 ? 1.245 -6.514 11.859 1.00 97.25 87 LEU A O 1
ATOM 689 N N . PHE A 1 88 ? 2.134 -8.537 12.256 1.00 97.56 88 PHE A N 1
ATOM 690 C CA . PHE A 1 88 ? 2.291 -8.926 10.853 1.00 97.56 88 PHE A CA 1
ATOM 691 C C . PHE A 1 88 ? 1.411 -10.113 10.477 1.00 97.56 88 PHE A C 1
ATOM 693 O O . PHE A 1 88 ? 1.096 -10.960 11.309 1.00 97.56 88 PHE A O 1
ATOM 700 N N . LEU A 1 89 ? 1.072 -10.233 9.189 1.00 95.88 89 LEU A N 1
ATOM 701 C CA . LEU A 1 89 ? 0.247 -11.342 8.692 1.00 95.88 89 LEU A CA 1
ATOM 702 C C . LEU A 1 89 ? 0.869 -12.725 8.973 1.00 95.88 89 LEU A C 1
ATOM 704 O O . LEU A 1 89 ? 0.156 -13.716 9.080 1.00 95.88 89 LEU A O 1
ATOM 708 N N . SER A 1 90 ? 2.194 -12.822 9.134 1.00 93.94 90 SER A N 1
ATOM 709 C CA . SER A 1 90 ? 2.860 -14.065 9.559 1.00 93.94 90 SER A CA 1
ATOM 710 C C . SER A 1 90 ? 2.458 -14.546 10.956 1.00 93.94 90 SER A C 1
ATOM 712 O O . SER A 1 90 ? 2.678 -15.707 11.277 1.00 93.94 90 SER A O 1
ATOM 714 N N . GLU A 1 91 ? 1.901 -13.669 11.788 1.00 94.56 91 GLU A N 1
ATOM 715 C CA . GLU A 1 91 ? 1.478 -13.971 13.157 1.00 94.56 91 GLU A CA 1
ATOM 716 C C . GLU A 1 91 ? 0.004 -14.398 13.227 1.00 94.56 91 GLU A C 1
ATOM 718 O O . GLU A 1 91 ? -0.523 -14.544 14.328 1.00 94.56 91 GLU A O 1
ATOM 723 N N . TRP A 1 92 ? -0.673 -14.568 12.081 1.00 94.50 92 TRP A N 1
ATOM 724 C CA . TRP A 1 92 ? -2.114 -14.823 11.968 1.00 94.50 92 TRP A CA 1
ATOM 725 C C . TRP A 1 92 ? -2.607 -15.999 12.827 1.00 94.50 92 TRP A C 1
ATOM 727 O O . TRP A 1 92 ? -2.159 -17.136 12.669 1.00 94.50 92 TRP A O 1
ATOM 737 N N . LYS A 1 93 ? -3.595 -15.737 13.691 1.00 90.25 93 LYS A N 1
ATOM 738 C CA . LYS A 1 93 ? -4.207 -16.729 14.589 1.00 90.25 93 LYS A CA 1
ATOM 739 C C . LYS A 1 93 ? -5.621 -17.099 14.142 1.00 90.25 93 LYS A C 1
ATOM 741 O O . LYS A 1 93 ? -6.599 -16.495 14.579 1.00 90.25 93 LYS A O 1
ATOM 746 N N . LYS A 1 94 ? -5.722 -18.110 13.278 1.00 81.69 94 LYS A N 1
ATOM 747 C CA . LYS A 1 94 ? -6.969 -18.499 12.595 1.00 81.69 94 LYS A CA 1
ATOM 748 C C . LYS A 1 94 ? -8.171 -18.709 13.527 1.00 81.69 94 LYS A C 1
ATOM 750 O O . LYS A 1 94 ? -9.258 -18.266 13.185 1.00 81.69 94 LYS A O 1
ATOM 755 N N . ASP A 1 95 ? -7.977 -19.342 14.682 1.00 85.69 95 ASP A N 1
ATOM 756 C CA . ASP A 1 95 ? -9.085 -19.700 15.583 1.00 85.69 95 ASP A CA 1
ATOM 757 C C . ASP A 1 95 ? -9.487 -18.569 16.551 1.00 85.69 95 ASP A C 1
ATOM 759 O O . ASP A 1 95 ? -10.496 -18.673 17.243 1.00 85.69 95 ASP A O 1
ATOM 763 N N . GLU A 1 96 ? -8.722 -17.473 16.594 1.00 90.81 96 GLU A N 1
ATOM 764 C CA . GLU A 1 96 ? -8.971 -16.325 17.481 1.00 90.81 96 GLU A CA 1
ATOM 765 C C . GLU A 1 96 ? -9.425 -15.066 16.714 1.00 90.81 96 GLU A C 1
ATOM 767 O O . GLU A 1 96 ? -9.760 -14.050 17.331 1.00 90.81 96 GLU A O 1
ATOM 772 N N . ILE A 1 97 ? -9.411 -15.113 15.376 1.00 95.19 97 ILE A N 1
ATOM 773 C CA . ILE A 1 97 ? -9.822 -14.017 14.493 1.00 95.19 97 ILE A CA 1
ATOM 774 C C . ILE A 1 97 ? -11.146 -14.394 13.834 1.00 95.19 97 ILE A C 1
ATOM 776 O O . ILE A 1 97 ? -11.209 -15.337 13.049 1.00 95.19 97 ILE A O 1
ATOM 780 N N . ASN A 1 98 ? -12.206 -13.648 14.14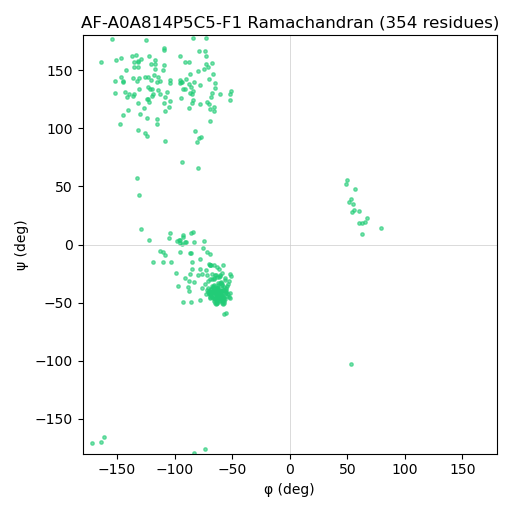2 1.00 94.75 98 ASN A N 1
ATOM 781 C CA . ASN A 1 98 ? -13.560 -13.939 13.662 1.00 94.75 98 ASN A CA 1
ATOM 782 C C . ASN A 1 98 ? -14.110 -12.900 12.679 1.00 94.75 98 ASN A C 1
ATOM 784 O O . ASN A 1 98 ? -15.201 -13.100 12.150 1.00 94.75 98 ASN A O 1
ATOM 788 N N . ASP A 1 99 ? -13.379 -11.810 12.450 1.00 96.38 99 ASP A N 1
ATOM 789 C CA . ASP A 1 99 ? -13.848 -10.694 11.641 1.00 96.38 99 ASP A CA 1
ATOM 790 C C . ASP A 1 99 ? -12.684 -9.947 10.983 1.00 96.38 99 ASP A C 1
ATOM 792 O O . ASP A 1 99 ? -11.629 -9.764 11.598 1.00 96.38 99 ASP A O 1
ATOM 796 N N . VAL A 1 100 ? -12.861 -9.518 9.733 1.00 98.12 100 VAL A N 1
ATOM 797 C CA . VAL A 1 100 ? -11.837 -8.804 8.961 1.00 98.12 100 VAL A CA 1
ATOM 798 C C . VAL A 1 100 ? -12.435 -7.610 8.229 1.00 98.12 100 VAL A C 1
ATOM 800 O O . VAL A 1 100 ? -13.400 -7.733 7.477 1.00 98.12 100 VAL A O 1
ATOM 803 N N . ILE A 1 101 ? -11.798 -6.454 8.390 1.00 98.56 101 ILE A N 1
ATOM 804 C CA . ILE A 1 101 ? -12.064 -5.251 7.605 1.00 98.56 101 ILE A CA 1
ATOM 805 C C . ILE A 1 101 ? -10.873 -5.015 6.684 1.00 98.56 101 ILE A C 1
ATOM 807 O O . ILE A 1 101 ? -9.744 -4.860 7.150 1.00 98.56 101 ILE A O 1
ATOM 811 N N . LEU A 1 102 ? -11.133 -4.979 5.381 1.00 98.81 102 LEU A N 1
ATOM 812 C CA . LEU A 1 102 ? -10.127 -4.660 4.377 1.00 98.81 102 LEU A CA 1
ATOM 813 C C . LEU A 1 102 ? -10.038 -3.148 4.203 1.00 98.81 102 LEU A C 1
ATOM 815 O O . LEU A 1 102 ? -11.060 -2.461 4.107 1.00 98.81 102 LEU A O 1
ATOM 819 N N . VAL A 1 103 ? -8.813 -2.644 4.148 1.00 98.88 103 VAL A N 1
ATOM 820 C CA . VAL A 1 103 ? -8.522 -1.262 3.779 1.00 98.88 103 VAL A CA 1
ATOM 821 C C . VAL A 1 103 ? -7.529 -1.227 2.624 1.00 98.88 103 VAL A C 1
ATOM 823 O O . VAL A 1 103 ? -6.642 -2.074 2.544 1.00 98.88 103 VAL A O 1
ATOM 826 N N . ASP A 1 104 ? -7.677 -0.264 1.719 1.00 98.44 104 ASP A N 1
ATOM 827 C CA . ASP A 1 104 ? -6.759 -0.037 0.590 1.00 98.44 104 ASP A CA 1
ATOM 828 C C . ASP A 1 104 ? -6.632 -1.228 -0.395 1.00 98.44 104 ASP A C 1
ATOM 830 O O . ASP A 1 104 ? -5.679 -1.352 -1.170 1.00 98.44 104 ASP A O 1
ATOM 834 N N . HIS A 1 105 ? -7.606 -2.142 -0.345 1.00 97.75 105 HIS A N 1
ATOM 835 C CA . HIS A 1 105 ? -7.871 -3.172 -1.346 1.00 97.75 105 HIS A CA 1
ATOM 836 C C . HIS A 1 105 ? -9.277 -3.763 -1.163 1.00 97.75 105 HIS A C 1
ATOM 838 O O . HIS A 1 105 ? -9.854 -3.745 -0.074 1.00 97.75 105 HIS A O 1
ATOM 844 N N . ASN A 1 106 ? -9.819 -4.333 -2.241 1.00 97.94 106 ASN A N 1
ATOM 845 C CA . ASN A 1 106 ? -11.112 -5.025 -2.253 1.00 97.94 106 ASN A CA 1
ATOM 846 C C . ASN A 1 106 ? -11.041 -6.432 -2.887 1.00 97.94 106 ASN A C 1
ATOM 848 O O . ASN A 1 106 ? -12.063 -7.057 -3.163 1.00 97.94 106 ASN A O 1
ATOM 852 N N . GLU A 1 107 ? -9.827 -6.947 -3.086 1.00 95.88 107 GLU A N 1
ATOM 853 C CA . GLU A 1 107 ? -9.535 -8.271 -3.639 1.00 95.88 107 GLU A CA 1
ATOM 854 C C . GLU A 1 107 ? -8.376 -8.903 -2.873 1.00 95.88 107 GLU A C 1
ATOM 856 O O . GLU A 1 107 ? -7.332 -8.278 -2.719 1.00 95.88 107 GLU A O 1
ATOM 861 N N . LEU A 1 108 ? -8.573 -10.142 -2.423 1.00 95.12 108 LEU A N 1
ATOM 862 C CA . LEU A 1 108 ? -7.583 -10.885 -1.649 1.00 95.12 108 LEU A CA 1
ATOM 863 C C . LEU A 1 108 ? -6.553 -11.567 -2.554 1.00 95.12 108 LEU A C 1
ATOM 865 O O . LEU A 1 108 ? -6.908 -12.182 -3.572 1.00 95.12 108 LEU A O 1
ATOM 869 N N . ASP A 1 109 ? -5.298 -11.536 -2.125 1.00 89.88 109 ASP A N 1
ATOM 870 C CA . ASP A 1 109 ? -4.217 -12.330 -2.685 1.00 89.88 109 ASP A CA 1
ATOM 871 C C . ASP A 1 109 ? -4.333 -13.819 -2.298 1.00 89.88 109 ASP A C 1
ATOM 873 O O . ASP A 1 109 ? -5.258 -14.256 -1.602 1.00 89.88 109 ASP A O 1
ATOM 877 N N . MET A 1 110 ? -3.411 -14.642 -2.805 1.00 87.31 110 MET A N 1
ATOM 878 C CA . MET A 1 110 ? -3.451 -16.085 -2.558 1.00 87.31 110 MET A CA 1
ATOM 879 C C . MET A 1 110 ? -3.193 -16.442 -1.092 1.00 87.31 110 MET A C 1
ATOM 881 O O . MET A 1 110 ? -3.885 -17.286 -0.529 1.00 87.31 110 MET A O 1
ATOM 885 N N . LYS A 1 111 ? -2.246 -15.761 -0.442 1.00 91.38 111 LYS A N 1
ATOM 886 C CA . LYS A 1 111 ? -1.893 -16.031 0.953 1.00 91.38 111 LYS A CA 1
ATOM 887 C C . LYS A 1 111 ? -3.070 -15.715 1.872 1.00 91.38 111 LYS A C 1
ATOM 889 O O . LYS A 1 111 ? -3.359 -16.469 2.796 1.00 91.38 111 LYS A O 1
ATOM 894 N N . GLU A 1 112 ? -3.782 -14.628 1.606 1.00 95.62 112 GLU A N 1
ATOM 895 C CA . GLU A 1 112 ? -4.991 -14.251 2.333 1.00 95.62 112 GLU A CA 1
ATOM 896 C C . GLU A 1 112 ? -6.124 -15.266 2.118 1.00 95.62 112 GLU A C 1
ATOM 898 O O . GLU A 1 112 ? -6.831 -15.639 3.064 1.00 95.62 112 GLU A O 1
ATOM 903 N N . LYS A 1 113 ? -6.281 -15.774 0.888 1.00 94.31 113 LYS A N 1
ATOM 904 C CA . LYS A 1 113 ? -7.244 -16.841 0.574 1.00 94.31 113 LYS A CA 1
ATOM 905 C C . LYS A 1 113 ? -6.924 -18.138 1.317 1.00 94.31 113 LYS A C 1
ATOM 907 O O . LYS A 1 113 ? -7.843 -18.696 1.923 1.00 94.31 113 LYS A O 1
ATOM 912 N N . ASP A 1 114 ? -5.659 -18.557 1.341 1.00 94.12 114 ASP A N 1
ATOM 913 C CA . ASP A 1 114 ? -5.176 -19.760 2.037 1.00 94.12 114 ASP A CA 1
ATOM 914 C C . ASP A 1 114 ? -5.392 -19.680 3.554 1.00 94.12 114 ASP A C 1
ATOM 916 O O . ASP A 1 114 ? -5.773 -20.660 4.202 1.00 94.12 114 ASP A O 1
ATOM 920 N N . LEU A 1 115 ? -5.239 -18.482 4.127 1.00 95.19 115 LEU A N 1
ATOM 921 C CA . LEU A 1 115 ? -5.558 -18.207 5.532 1.00 95.19 115 LEU A CA 1
ATOM 922 C C . LEU A 1 115 ? -7.069 -18.238 5.828 1.00 95.19 115 LEU A C 1
ATOM 924 O O . LEU A 1 115 ? -7.473 -18.218 6.992 1.00 95.19 115 LEU A O 1
ATOM 928 N N . GLY A 1 116 ? -7.917 -18.336 4.801 1.00 95.56 116 GLY A N 1
ATOM 929 C CA . GLY A 1 116 ? -9.372 -18.381 4.930 1.00 95.56 116 GLY A CA 1
ATOM 930 C C . GLY A 1 116 ? -10.022 -17.015 5.152 1.00 95.56 116 GLY A C 1
ATOM 931 O O . GLY A 1 116 ? -11.202 -16.969 5.499 1.00 95.56 116 GLY A O 1
ATOM 932 N N . ILE A 1 117 ? -9.289 -15.916 4.923 1.00 97.25 117 ILE A N 1
ATOM 933 C CA . ILE A 1 117 ? -9.737 -14.542 5.213 1.00 97.25 117 ILE A CA 1
ATOM 934 C C . ILE A 1 117 ? -11.025 -14.197 4.466 1.00 97.25 117 ILE A C 1
ATOM 936 O O . ILE A 1 117 ? -11.897 -13.543 5.024 1.00 97.25 117 ILE A O 1
ATOM 940 N N . HIS A 1 118 ? -11.209 -14.724 3.253 1.00 96.12 118 HIS A N 1
ATOM 941 C CA . HIS A 1 118 ? -12.409 -14.520 2.434 1.00 96.12 118 HIS A CA 1
ATOM 942 C C . HIS A 1 118 ? -13.738 -14.830 3.150 1.00 96.12 118 HIS A C 1
ATOM 944 O O . HIS A 1 118 ? -14.767 -14.282 2.766 1.00 96.12 118 HIS A O 1
ATOM 950 N N . LYS A 1 119 ? -13.736 -15.699 4.173 1.00 96.06 119 LYS A N 1
ATOM 951 C CA . LYS A 1 119 ? -14.934 -16.054 4.958 1.00 96.06 119 LYS A CA 1
ATOM 952 C C . LYS A 1 119 ? -15.227 -15.082 6.101 1.00 96.06 119 LYS A C 1
ATOM 954 O O . LYS A 1 119 ? -16.313 -15.140 6.663 1.00 96.06 119 LYS A O 1
ATOM 959 N N . LEU A 1 120 ? -14.252 -14.249 6.455 1.00 97.00 120 LEU A N 1
ATOM 960 C CA . LEU A 1 120 ? -14.270 -13.360 7.615 1.00 97.00 120 LEU A CA 1
ATOM 961 C C . LEU A 1 120 ? -14.436 -11.886 7.220 1.00 97.00 120 LEU A C 1
ATOM 963 O O . LEU A 1 120 ? -14.616 -11.049 8.096 1.00 97.00 120 LEU A O 1
ATOM 967 N N . VAL A 1 121 ? -14.355 -11.555 5.925 1.00 98.25 121 VAL A N 1
ATOM 968 C CA . VAL A 1 121 ? -14.467 -10.167 5.454 1.00 98.25 121 VAL A CA 1
ATOM 969 C C . VAL A 1 121 ? -15.870 -9.623 5.715 1.00 98.25 121 VAL A C 1
ATOM 971 O O . VAL A 1 121 ? -16.843 -10.064 5.100 1.00 98.25 121 VAL A O 1
ATOM 974 N N . SER A 1 122 ? -15.955 -8.620 6.583 1.00 97.75 122 SER A N 1
ATOM 975 C CA . SER A 1 122 ? -17.192 -7.938 6.962 1.00 97.75 122 SER A CA 1
ATOM 976 C C . SER A 1 122 ? -17.202 -6.455 6.615 1.00 97.75 122 SER A C 1
ATOM 978 O O . SER A 1 122 ? -18.280 -5.872 6.563 1.00 97.75 122 SER A O 1
ATOM 980 N N . GLY A 1 123 ? -16.053 -5.845 6.310 1.00 98.31 123 GLY A N 1
ATOM 981 C CA . GLY A 1 123 ? -15.947 -4.441 5.907 1.00 98.31 123 GLY A CA 1
ATOM 982 C C . GLY A 1 123 ? -14.902 -4.225 4.815 1.00 98.31 123 GLY A C 1
ATOM 983 O O . GLY A 1 123 ? -13.916 -4.955 4.747 1.00 98.31 123 GLY A O 1
ATOM 984 N N . VAL A 1 124 ? -15.117 -3.220 3.966 1.00 98.81 124 VAL A N 1
ATOM 985 C CA . VAL A 1 124 ? -14.192 -2.810 2.900 1.00 98.81 124 VAL A CA 1
ATOM 986 C C . VAL A 1 124 ? -14.178 -1.285 2.804 1.00 98.81 124 VAL A C 1
ATOM 988 O O . VAL A 1 124 ? -15.236 -0.667 2.664 1.00 98.81 124 VAL A O 1
ATOM 991 N N . ILE A 1 125 ? -12.990 -0.686 2.861 1.00 98.81 125 ILE A N 1
ATOM 992 C CA . ILE A 1 125 ? -12.743 0.736 2.601 1.00 98.81 125 ILE A CA 1
ATOM 993 C C . ILE A 1 125 ? -11.594 0.823 1.601 1.00 98.81 125 ILE A C 1
ATOM 995 O O . ILE A 1 125 ? -10.474 0.453 1.923 1.00 98.81 125 ILE A O 1
ATOM 999 N N . ASP A 1 126 ? -11.846 1.276 0.382 1.00 98.69 126 ASP A N 1
ATOM 1000 C CA . ASP A 1 126 ? -10.836 1.239 -0.673 1.00 98.69 126 ASP A CA 1
ATOM 1001 C C . ASP A 1 126 ? -11.032 2.372 -1.689 1.00 98.69 126 ASP A C 1
ATOM 1003 O O . ASP A 1 126 ? -12.114 2.935 -1.835 1.00 98.69 126 ASP A O 1
ATOM 1007 N N . HIS A 1 127 ? -9.972 2.705 -2.412 1.00 97.81 127 HIS A N 1
ATOM 1008 C CA . HIS A 1 127 ? -9.975 3.676 -3.506 1.00 97.81 127 HIS A CA 1
ATOM 1009 C C . HIS A 1 127 ? -9.487 3.079 -4.840 1.00 97.81 127 HIS A C 1
ATOM 1011 O O . HIS A 1 127 ? -9.375 3.768 -5.857 1.00 97.81 127 HIS A O 1
ATOM 1017 N N . HIS A 1 128 ? -9.197 1.778 -4.876 1.00 94.62 128 HIS A N 1
ATOM 1018 C CA . HIS A 1 128 ? -8.906 1.061 -6.110 1.00 94.62 128 HIS A CA 1
ATOM 1019 C C . HIS A 1 128 ? -10.177 0.708 -6.890 1.00 94.62 128 HIS A C 1
ATOM 1021 O O . HIS A 1 128 ? -11.294 0.772 -6.384 1.00 94.62 128 HIS A O 1
ATOM 1027 N N . SER A 1 129 ? -10.001 0.307 -8.153 1.00 94.06 129 SER A N 1
ATOM 1028 C CA . SER A 1 129 ? -11.097 -0.182 -8.992 1.00 94.06 129 SER A CA 1
ATOM 1029 C C . SER A 1 129 ? -11.889 -1.284 -8.284 1.00 94.06 129 SER A C 1
ATOM 1031 O O . SER A 1 129 ? -11.307 -2.260 -7.808 1.00 94.06 129 SER A O 1
ATOM 1033 N N . ASP A 1 130 ? -13.211 -1.128 -8.248 1.00 95.81 130 ASP A N 1
ATOM 1034 C CA . ASP A 1 130 ? -14.113 -2.069 -7.586 1.00 95.81 130 ASP A CA 1
ATOM 1035 C C . ASP A 1 130 ? -14.160 -3.407 -8.345 1.00 95.81 130 ASP A C 1
ATOM 1037 O O . ASP A 1 130 ? -14.604 -3.468 -9.494 1.00 95.81 130 ASP A O 1
ATOM 1041 N N . LYS A 1 131 ? -13.717 -4.488 -7.695 1.00 95.56 131 LYS A N 1
ATOM 1042 C CA . LYS A 1 131 ? -13.740 -5.862 -8.220 1.00 95.56 131 LYS A CA 1
ATOM 1043 C C . LYS A 1 131 ? -15.084 -6.564 -8.027 1.00 95.56 131 LYS A C 1
ATOM 1045 O O . LYS A 1 131 ? -15.215 -7.726 -8.398 1.00 95.56 131 LYS A O 1
ATOM 1050 N N . GLN A 1 132 ? -16.084 -5.878 -7.469 1.00 96.94 132 GLN A N 1
ATOM 1051 C CA . GLN A 1 132 ? -17.426 -6.401 -7.187 1.00 96.94 132 GLN A CA 1
ATOM 1052 C C . GLN A 1 132 ? -17.423 -7.607 -6.232 1.00 96.94 132 GLN A C 1
ATOM 1054 O O . GLN A 1 132 ? -18.313 -8.458 -6.259 1.00 96.94 132 GLN A O 1
ATOM 1059 N N . LEU A 1 133 ? -16.420 -7.667 -5.353 1.00 96.06 133 LEU A N 1
ATOM 1060 C CA . LEU A 1 133 ? -16.300 -8.670 -4.298 1.00 96.06 133 LEU A CA 1
ATOM 1061 C C . LEU A 1 133 ? -16.864 -8.141 -2.971 1.00 96.06 133 LEU A C 1
ATOM 1063 O O . LEU A 1 133 ? -17.058 -6.935 -2.786 1.00 96.06 133 LEU A O 1
ATOM 1067 N N . PHE A 1 134 ? -17.153 -9.069 -2.052 1.00 97.50 134 PHE A N 1
ATOM 1068 C CA . PHE A 1 134 ? -17.625 -8.787 -0.689 1.00 97.50 134 PHE A CA 1
ATOM 1069 C C . PHE A 1 134 ? -18.854 -7.862 -0.628 1.00 97.50 134 PHE A C 1
ATOM 1071 O O . PHE A 1 134 ? -18.970 -7.024 0.253 1.00 97.50 134 PHE A O 1
ATOM 1078 N N . LEU A 1 135 ? -19.812 -8.016 -1.548 1.00 97.44 135 LEU A N 1
ATOM 1079 C CA . LEU A 1 135 ? -20.962 -7.104 -1.705 1.00 97.44 135 LEU A CA 1
ATOM 1080 C C . LEU A 1 135 ? -21.853 -6.943 -0.459 1.00 97.44 135 LEU A C 1
ATOM 1082 O O . LEU A 1 135 ? -22.635 -6.001 -0.384 1.00 97.44 135 LEU A O 1
ATOM 1086 N N . LYS A 1 136 ? -21.759 -7.865 0.505 1.00 96.62 136 LYS A N 1
ATOM 1087 C CA . LYS A 1 136 ? -22.510 -7.831 1.769 1.00 96.62 136 LYS A CA 1
ATOM 1088 C C . LYS A 1 136 ? -21.745 -7.161 2.918 1.00 96.62 136 LYS A C 1
ATOM 1090 O O . LYS A 1 136 ? -22.272 -7.122 4.026 1.00 96.62 136 LYS A O 1
ATOM 1095 N N . SER A 1 137 ? -20.519 -6.686 2.687 1.00 96.56 137 SER A N 1
ATOM 1096 C CA . SER A 1 137 ? -19.720 -6.026 3.718 1.00 96.56 137 SER A CA 1
ATOM 1097 C C . SER A 1 137 ? -20.349 -4.691 4.137 1.00 96.56 137 SER A C 1
ATOM 1099 O O . SER A 1 137 ? -20.960 -3.992 3.331 1.00 96.56 137 SER A O 1
ATOM 1101 N N . SER A 1 138 ? -20.197 -4.318 5.404 1.00 94.56 138 SER A N 1
ATOM 1102 C CA . SER A 1 138 ? -20.690 -3.072 5.979 1.00 94.56 138 SER A CA 1
ATOM 1103 C C . SER A 1 138 ? -19.702 -2.549 7.037 1.00 94.56 138 SER A C 1
ATOM 1105 O O . SER A 1 138 ? -19.601 -3.140 8.111 1.00 94.56 138 SER A O 1
ATOM 1107 N N . PRO A 1 139 ? -19.008 -1.421 6.792 1.00 95.69 139 PRO A N 1
ATOM 1108 C CA . PRO A 1 139 ? -19.140 -0.569 5.612 1.00 95.69 139 PRO A CA 1
ATOM 1109 C C . PRO A 1 139 ? -18.569 -1.228 4.345 1.00 95.69 139 PRO A C 1
ATOM 1111 O O . PRO A 1 139 ? -17.649 -2.039 4.414 1.00 95.69 139 PRO A O 1
ATOM 1114 N N . ARG A 1 140 ? -19.102 -0.849 3.180 1.00 98.00 140 ARG A N 1
ATOM 1115 C CA . ARG A 1 140 ? -18.482 -1.085 1.869 1.00 98.00 140 ARG A CA 1
ATOM 1116 C C . ARG A 1 140 ? -18.340 0.252 1.159 1.00 98.00 140 ARG A C 1
ATOM 1118 O O . ARG A 1 140 ? -19.283 0.724 0.531 1.00 98.00 140 ARG A O 1
ATOM 1125 N N . ILE A 1 141 ? -17.187 0.884 1.315 1.00 98.50 141 ILE A N 1
ATOM 1126 C CA . ILE A 1 141 ? -16.899 2.209 0.769 1.00 98.50 141 ILE A CA 1
ATOM 1127 C C . ILE A 1 141 ? -15.786 2.040 -0.249 1.00 98.50 141 ILE A C 1
ATOM 1129 O O . ILE A 1 141 ? -14.648 1.778 0.122 1.00 98.50 141 ILE A O 1
ATOM 1133 N N . ILE A 1 142 ? -16.132 2.166 -1.528 1.00 98.38 142 ILE A N 1
ATOM 1134 C CA . ILE A 1 142 ? -15.158 2.160 -2.615 1.00 98.38 142 ILE A CA 1
ATOM 1135 C C . ILE A 1 142 ? -15.335 3.448 -3.408 1.00 98.38 142 ILE A C 1
ATOM 1137 O O . ILE A 1 142 ? -16.346 3.626 -4.086 1.00 98.38 142 ILE A O 1
ATOM 1141 N N . ASP A 1 143 ? -14.375 4.360 -3.288 1.00 97.94 143 ASP A N 1
ATOM 1142 C CA . ASP A 1 143 ? -14.405 5.665 -3.948 1.00 97.94 143 ASP A CA 1
ATOM 1143 C C . ASP A 1 143 ? -13.121 5.855 -4.753 1.00 97.94 143 ASP A C 1
ATOM 1145 O O . ASP A 1 143 ? -12.089 6.266 -4.235 1.00 97.94 143 ASP A O 1
ATOM 1149 N N . ILE A 1 144 ? -13.188 5.548 -6.0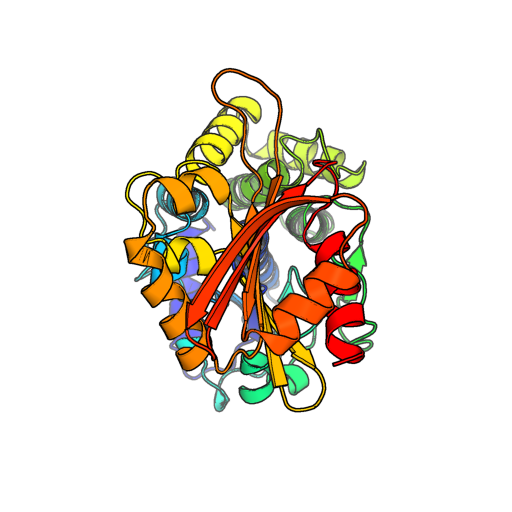48 1.00 95.62 144 ILE A N 1
ATOM 1150 C CA . ILE A 1 144 ? -12.026 5.612 -6.946 1.00 95.62 144 ILE A CA 1
ATOM 1151 C C . ILE A 1 144 ? -11.578 7.038 -7.278 1.00 95.62 144 ILE A C 1
ATOM 1153 O O . ILE A 1 144 ? -10.585 7.214 -7.987 1.00 95.62 144 ILE A O 1
ATOM 1157 N N . SER A 1 145 ? -12.344 8.046 -6.847 1.00 95.94 145 SER A N 1
ATOM 1158 C CA . SER A 1 145 ? -12.038 9.443 -7.138 1.00 95.94 145 SER A CA 1
ATOM 1159 C C . SER A 1 145 ? -10.956 10.004 -6.220 1.00 95.94 145 SER A C 1
ATOM 1161 O O . SER A 1 145 ? -10.245 10.915 -6.637 1.00 95.94 145 SER A O 1
ATOM 1163 N N . VAL A 1 146 ? -10.803 9.459 -5.007 1.00 97.69 146 VAL A N 1
ATOM 1164 C CA . VAL A 1 146 ? -9.836 9.971 -4.032 1.00 97.69 146 VAL A CA 1
ATOM 1165 C C . VAL A 1 146 ? -8.415 9.490 -4.305 1.00 97.69 146 VAL A C 1
ATOM 1167 O O . VAL A 1 146 ? -8.168 8.376 -4.780 1.00 97.69 146 VAL A O 1
ATOM 1170 N N . GLY A 1 147 ? -7.452 10.329 -3.939 1.00 93.88 147 GLY A N 1
ATOM 1171 C CA . GLY A 1 147 ? -6.038 10.034 -4.124 1.00 93.88 147 GLY A CA 1
ATOM 1172 C C . GLY A 1 147 ? -5.488 8.970 -3.186 1.00 93.88 147 GLY A C 1
ATOM 1173 O O . GLY A 1 147 ? -4.551 8.278 -3.578 1.00 93.88 147 GLY A O 1
ATOM 1174 N N . SER A 1 148 ? -6.093 8.805 -2.005 1.00 98.19 148 SER A N 1
ATOM 1175 C CA . SER A 1 148 ? -5.637 7.900 -0.945 1.00 98.19 148 SER A CA 1
ATOM 1176 C C . SER A 1 148 ? -6.815 7.265 -0.191 1.00 98.19 148 SER A C 1
ATOM 1178 O O . SER A 1 148 ? -7.803 7.935 0.112 1.00 98.19 148 SER A O 1
ATOM 1180 N N . CYS A 1 149 ? -6.705 5.985 0.165 1.00 98.69 149 CYS A N 1
ATOM 1181 C CA . CYS A 1 149 ? -7.619 5.290 1.069 1.00 98.69 149 CYS A CA 1
ATOM 1182 C C . CYS A 1 149 ? -7.676 5.966 2.452 1.00 98.69 149 CYS A C 1
ATOM 1184 O O . CYS A 1 149 ? -8.748 6.076 3.056 1.00 98.69 149 CYS A O 1
ATOM 1186 N N . SER A 1 150 ? -6.561 6.524 2.928 1.00 98.69 150 SER A N 1
ATOM 1187 C CA . SER A 1 150 ? -6.506 7.281 4.183 1.00 98.69 150 SER A CA 1
ATOM 1188 C C . SER A 1 150 ? -7.421 8.509 4.183 1.00 98.69 150 SER A C 1
ATOM 1190 O O . SER A 1 150 ? -7.921 8.888 5.244 1.00 98.69 150 SER A O 1
ATOM 1192 N N . THR A 1 151 ? -7.731 9.089 3.017 1.00 98.81 151 THR A N 1
ATOM 1193 C CA . THR A 1 151 ? -8.766 10.130 2.887 1.00 98.81 151 THR A CA 1
ATOM 1194 C C . THR A 1 151 ? -10.139 9.596 3.304 1.00 98.81 151 THR A C 1
ATOM 1196 O O . THR A 1 151 ? -10.863 10.271 4.033 1.00 98.81 151 THR A O 1
ATOM 1199 N N . LEU A 1 152 ? -10.492 8.370 2.904 1.00 98.81 152 LEU A N 1
ATOM 1200 C CA . LEU A 1 152 ? -11.772 7.733 3.245 1.00 98.81 152 LEU A CA 1
ATOM 1201 C C . LEU A 1 152 ? -11.841 7.354 4.723 1.00 98.81 152 LEU A C 1
ATOM 1203 O O . LEU A 1 152 ? -12.874 7.545 5.365 1.00 98.81 152 LEU A O 1
ATOM 1207 N N . VAL A 1 153 ? -10.737 6.854 5.284 1.00 98.56 153 VAL A N 1
ATOM 1208 C CA . VAL A 1 153 ? -10.656 6.551 6.719 1.00 98.56 153 VAL A CA 1
ATOM 1209 C C . VAL A 1 153 ? -10.793 7.831 7.548 1.00 98.56 153 VAL A C 1
ATOM 1211 O O . VAL A 1 153 ? -11.535 7.848 8.527 1.00 98.56 153 VAL A O 1
ATOM 1214 N N . ALA A 1 154 ? -10.138 8.923 7.147 1.00 98.31 154 ALA A N 1
ATOM 1215 C CA . ALA A 1 154 ? -10.286 10.218 7.806 1.00 98.31 154 ALA A CA 1
ATOM 1216 C C . ALA A 1 154 ? -11.730 10.745 7.727 1.00 98.31 154 ALA A C 1
ATOM 1218 O O . ALA A 1 154 ? -12.276 11.179 8.741 1.00 98.31 154 ALA A O 1
ATOM 1219 N N . ASP A 1 155 ? -12.360 10.658 6.551 1.00 98.19 155 ASP A N 1
ATOM 1220 C CA . ASP A 1 155 ? -13.751 11.069 6.321 1.00 98.19 155 ASP A CA 1
ATOM 1221 C C . ASP A 1 155 ? -14.722 10.304 7.235 1.00 98.19 155 ASP A C 1
ATOM 1223 O O . ASP A 1 155 ? -15.575 10.905 7.888 1.00 98.19 155 ASP A O 1
ATOM 1227 N N . LEU A 1 156 ? -14.539 8.989 7.391 1.00 96.94 156 LEU A N 1
ATOM 1228 C CA . LEU A 1 156 ? -15.320 8.175 8.330 1.00 96.94 156 LEU A CA 1
ATOM 1229 C C . LEU A 1 156 ? -15.208 8.649 9.784 1.00 96.94 156 LEU A C 1
ATOM 1231 O O . LEU A 1 156 ? -16.202 8.641 10.514 1.00 96.94 156 LEU A O 1
ATOM 1235 N N . ILE A 1 157 ? -14.012 9.051 10.218 1.00 95.88 157 ILE A N 1
ATOM 1236 C CA . ILE A 1 157 ? -13.804 9.523 11.589 1.00 95.88 157 ILE A CA 1
ATOM 1237 C C . ILE A 1 157 ? -14.423 10.911 11.770 1.00 95.88 157 ILE A C 1
ATOM 1239 O O . ILE A 1 157 ? -15.091 11.144 12.777 1.00 95.88 157 ILE A O 1
ATOM 1243 N N . PHE A 1 158 ? -14.261 11.817 10.802 1.00 96.38 158 PHE A N 1
ATOM 1244 C CA . PHE A 1 158 ? -14.847 13.159 10.867 1.00 96.38 158 PHE A CA 1
ATOM 1245 C C . PHE A 1 158 ? -16.376 13.165 10.824 1.00 96.38 158 PHE A C 1
ATOM 1247 O O . PHE A 1 158 ? -16.985 14.043 11.429 1.00 96.38 158 PHE A O 1
ATOM 1254 N N . ASN A 1 159 ? -16.995 12.185 10.163 1.00 95.38 159 ASN A N 1
ATOM 1255 C CA . ASN A 1 159 ? -18.450 12.002 10.155 1.00 95.38 159 ASN A CA 1
ATOM 1256 C C . ASN A 1 159 ? -18.976 11.214 11.372 1.00 95.38 159 ASN A C 1
ATOM 1258 O O . ASN A 1 159 ? -20.136 10.805 11.388 1.00 95.38 159 ASN A O 1
ATOM 1262 N N . SER A 1 160 ? -18.143 10.979 12.388 1.00 92.88 160 SER A N 1
ATOM 1263 C CA . SER A 1 160 ? -18.544 10.355 13.651 1.00 92.88 160 SER A CA 1
ATOM 1264 C C . SER A 1 160 ? -18.541 11.359 14.805 1.00 92.88 160 SER A C 1
ATOM 1266 O O . SER A 1 160 ? -17.960 12.435 14.701 1.00 92.88 160 SER A O 1
ATOM 1268 N N . ASP A 1 161 ? -19.104 10.975 15.952 1.00 91.06 161 ASP A N 1
ATOM 1269 C CA . ASP A 1 161 ? -19.105 11.810 17.166 1.00 91.06 161 ASP A CA 1
ATOM 1270 C C . ASP A 1 161 ? -17.737 11.864 17.881 1.00 91.06 161 ASP A C 1
ATOM 1272 O O . ASP A 1 161 ? -17.598 12.456 18.957 1.00 91.06 161 ASP A O 1
ATOM 1276 N N . PHE A 1 162 ? -16.703 11.226 17.323 1.00 89.44 162 PHE A N 1
ATOM 1277 C CA . PHE A 1 162 ? -15.391 11.140 17.951 1.00 89.44 162 PHE A CA 1
ATOM 1278 C C . PHE A 1 162 ? -14.469 12.286 17.544 1.00 89.44 162 PHE A C 1
ATOM 1280 O O . PHE A 1 162 ? -14.261 12.585 16.370 1.00 89.44 162 PHE A O 1
ATOM 1287 N N . LYS A 1 163 ? -13.805 12.876 18.541 1.00 88.69 163 LYS A N 1
ATOM 1288 C CA . LYS A 1 163 ? -12.733 13.842 18.304 1.00 88.69 163 LYS A CA 1
ATOM 1289 C C . LYS A 1 163 ? -11.444 13.117 17.916 1.00 88.69 163 LYS A C 1
ATOM 1291 O O . LYS A 1 163 ? -10.909 12.334 18.702 1.00 88.69 163 LYS A O 1
ATOM 1296 N N . LEU A 1 164 ? -10.923 13.432 16.733 1.00 92.31 164 LEU A N 1
ATOM 1297 C CA . LEU A 1 164 ? -9.665 12.887 16.232 1.00 92.31 164 LEU A CA 1
ATOM 1298 C C . LEU A 1 164 ? -8.473 13.409 17.056 1.00 92.31 164 LEU A C 1
ATOM 1300 O O . LEU A 1 164 ? -8.307 14.616 17.249 1.00 92.31 164 LEU A O 1
ATOM 1304 N N . ASP A 1 165 ? -7.642 12.495 17.556 1.00 94.38 165 ASP A N 1
ATOM 1305 C CA . ASP A 1 165 ? -6.406 12.834 18.267 1.00 94.38 165 ASP A CA 1
ATOM 1306 C C . ASP A 1 165 ? -5.365 13.409 17.293 1.00 94.38 165 ASP A C 1
ATOM 1308 O O . ASP A 1 165 ? -5.234 12.936 16.162 1.00 94.38 165 ASP A O 1
ATOM 1312 N N . LYS A 1 166 ? -4.590 14.407 17.740 1.00 96.00 166 LYS A N 1
ATOM 1313 C CA . LYS A 1 166 ? -3.573 15.083 16.916 1.00 96.00 166 LYS A CA 1
ATOM 1314 C C . LYS A 1 166 ? -2.568 14.102 16.307 1.00 96.00 166 LYS A C 1
ATOM 1316 O O . LYS A 1 166 ? -2.171 14.292 15.165 1.00 96.00 166 LYS A O 1
ATOM 1321 N N . SER A 1 167 ? -2.196 13.035 17.020 1.00 95.81 167 SER A N 1
ATOM 1322 C CA . SER A 1 167 ? -1.285 12.016 16.483 1.00 95.81 167 SER A CA 1
ATOM 1323 C C . SER A 1 167 ? -1.907 11.200 15.345 1.00 95.81 167 SER A C 1
ATOM 1325 O O . SER A 1 167 ? -1.222 10.942 14.361 1.00 95.81 167 SER A O 1
ATOM 1327 N N . VAL A 1 168 ? -3.201 10.865 15.421 1.00 96.81 168 VAL A N 1
ATOM 1328 C CA . VAL A 1 168 ? -3.921 10.175 14.333 1.00 96.81 168 VAL A CA 1
ATOM 1329 C C . VAL A 1 168 ? -4.085 11.115 13.140 1.00 96.81 168 VAL A C 1
ATOM 1331 O O . VAL A 1 168 ? -3.876 10.717 11.999 1.00 96.81 168 VAL A O 1
ATOM 1334 N N . ALA A 1 169 ? -4.414 12.384 13.401 1.00 97.62 169 ALA A N 1
ATOM 1335 C CA . ALA A 1 169 ? -4.566 13.382 12.351 1.00 97.62 169 ALA A CA 1
ATOM 1336 C C . ALA A 1 169 ? -3.255 13.587 11.575 1.00 97.62 169 ALA A C 1
ATOM 1338 O O . ALA A 1 169 ? -3.261 13.644 10.348 1.00 97.62 169 ALA A O 1
ATOM 1339 N N . THR A 1 170 ? -2.119 13.637 12.278 1.00 97.88 170 THR A N 1
ATOM 1340 C CA . THR A 1 170 ? -0.802 13.687 11.634 1.00 97.88 170 THR A CA 1
ATOM 1341 C C . THR A 1 170 ? -0.502 12.405 10.867 1.00 97.88 170 THR A C 1
ATOM 1343 O O . THR A 1 170 ? 0.039 12.486 9.771 1.00 97.88 170 THR A O 1
ATOM 1346 N N . LEU A 1 171 ? -0.853 11.236 11.416 1.00 98.19 171 LEU A N 1
ATOM 1347 C CA . LEU A 1 171 ? -0.611 9.936 10.785 1.00 98.19 171 LEU A CA 1
ATOM 1348 C C . LEU A 1 171 ? -1.296 9.861 9.413 1.00 98.19 171 LEU A C 1
ATOM 1350 O O . LEU A 1 171 ? -0.651 9.515 8.429 1.00 98.19 171 LEU A O 1
ATOM 1354 N N . LEU A 1 172 ? -2.565 10.274 9.342 1.00 98.62 172 LEU A N 1
ATOM 1355 C CA . LEU A 1 172 ? -3.373 10.287 8.119 1.00 98.62 172 LEU A CA 1
ATOM 1356 C C . LEU A 1 172 ? -2.824 11.223 7.029 1.00 98.62 172 LEU A C 1
ATOM 1358 O O . LEU A 1 172 ? -3.016 10.951 5.849 1.00 98.62 172 LEU A O 1
ATOM 1362 N N . LEU A 1 173 ? -2.103 12.294 7.385 1.00 98.56 173 LEU A N 1
ATOM 1363 C CA . LEU A 1 173 ? -1.502 13.198 6.393 1.00 98.56 173 LEU A CA 1
ATOM 1364 C C . LEU A 1 173 ? -0.376 12.539 5.580 1.00 98.56 173 LEU A C 1
ATOM 1366 O O . LEU A 1 173 ? -0.171 12.927 4.434 1.00 98.56 173 LEU A O 1
ATOM 1370 N N . PHE A 1 174 ? 0.355 11.564 6.132 1.00 98.44 174 PHE A N 1
ATOM 1371 C CA . PHE A 1 174 ? 1.494 10.941 5.440 1.00 98.44 174 PHE A CA 1
ATOM 1372 C C . PHE A 1 174 ? 1.121 10.331 4.076 1.00 98.44 174 PHE A C 1
ATOM 1374 O O . PHE A 1 174 ? 1.683 10.761 3.064 1.00 98.44 174 PHE A O 1
ATOM 1381 N N . PRO A 1 175 ? 0.198 9.356 4.010 1.00 98.06 175 PRO A N 1
ATOM 1382 C CA . PRO A 1 175 ? -0.188 8.733 2.748 1.00 98.06 175 PRO A CA 1
ATOM 1383 C C . PRO A 1 175 ? -0.935 9.696 1.832 1.00 98.06 175 PRO A C 1
ATOM 1385 O O . PRO A 1 175 ? -0.608 9.758 0.651 1.00 98.06 175 PRO A O 1
ATOM 1388 N N . ILE A 1 176 ? -1.829 10.540 2.368 1.00 98.50 176 ILE A N 1
ATOM 1389 C CA . ILE A 1 176 ? -2.574 11.503 1.545 1.00 98.50 176 ILE A CA 1
ATOM 1390 C C . ILE A 1 176 ? -1.600 12.412 0.790 1.00 98.50 176 ILE A C 1
ATOM 1392 O O . ILE A 1 176 ? -1.720 12.558 -0.424 1.00 98.50 176 ILE A O 1
ATOM 1396 N N . LEU A 1 177 ? -0.588 12.971 1.465 1.00 97.19 177 LEU A N 1
ATOM 1397 C CA . LEU A 1 177 ? 0.429 13.799 0.811 1.00 97.19 177 LEU A CA 1
ATOM 1398 C C . LEU A 1 177 ? 1.331 12.987 -0.135 1.00 97.19 177 LEU A C 1
ATOM 1400 O O . LEU A 1 177 ? 1.685 13.493 -1.199 1.00 97.19 177 LEU A O 1
ATOM 1404 N N . SER A 1 178 ? 1.703 11.751 0.222 1.00 94.19 178 SER A N 1
ATOM 1405 C CA . SER A 1 178 ? 2.509 10.862 -0.636 1.00 94.19 178 SER A CA 1
ATOM 1406 C C . SER A 1 178 ? 1.818 10.552 -1.963 1.00 94.19 178 SER A C 1
ATOM 1408 O O . SER A 1 178 ? 2.448 10.632 -3.021 1.00 94.19 178 SER A O 1
ATOM 1410 N N . ASP A 1 179 ? 0.549 10.161 -1.908 1.00 93.69 179 ASP A N 1
ATOM 1411 C CA . ASP A 1 179 ? -0.143 9.543 -3.041 1.00 93.69 179 ASP A CA 1
ATOM 1412 C C . ASP A 1 179 ? -0.755 10.579 -3.969 1.00 93.69 179 ASP A C 1
ATOM 1414 O O . ASP A 1 179 ? -0.884 10.337 -5.172 1.00 93.69 179 ASP A O 1
ATOM 1418 N N . THR A 1 180 ? -1.049 11.759 -3.415 1.00 93.00 180 THR A N 1
ATOM 1419 C CA . THR A 1 180 ? -1.517 12.915 -4.178 1.00 93.00 180 THR A CA 1
ATOM 1420 C C . THR A 1 180 ? -0.393 13.835 -4.663 1.00 93.00 180 THR A C 1
ATOM 1422 O O . THR A 1 180 ? -0.662 14.887 -5.242 1.00 93.00 180 THR A O 1
ATOM 1425 N N . SER A 1 181 ? 0.876 13.499 -4.398 1.00 86.81 181 SER A N 1
ATOM 1426 C CA . SER A 1 181 ? 2.024 14.384 -4.658 1.00 86.81 181 SER A CA 1
ATOM 1427 C C . SER A 1 181 ? 1.797 15.792 -4.092 1.00 86.81 181 SER A C 1
ATOM 1429 O O . SER A 1 181 ? 1.820 16.783 -4.822 1.00 86.81 181 SER A O 1
ATOM 1431 N N . ASN A 1 182 ? 1.514 15.877 -2.789 1.00 93.00 182 ASN A N 1
ATOM 1432 C CA . ASN A 1 182 ? 1.146 17.119 -2.103 1.00 93.00 182 ASN A CA 1
ATOM 1433 C C . ASN A 1 182 ? -0.088 17.802 -2.725 1.00 93.00 182 ASN A C 1
ATOM 1435 O O . ASN A 1 182 ? -0.076 19.001 -2.999 1.00 93.00 182 ASN A O 1
ATOM 1439 N N . LEU A 1 183 ? -1.148 17.024 -2.966 1.00 95.56 183 LEU A N 1
ATOM 1440 C CA . LEU A 1 183 ? -2.421 17.463 -3.544 1.00 95.56 183 LEU A CA 1
ATOM 1441 C C . LEU A 1 183 ? -2.355 17.960 -5.000 1.00 95.56 183 LEU A C 1
ATOM 1443 O O . LEU A 1 183 ? -3.298 18.596 -5.469 1.00 95.56 183 LEU A O 1
ATOM 1447 N N . THR A 1 184 ? -1.312 17.623 -5.758 1.00 83.81 184 THR A N 1
ATOM 1448 C CA . THR A 1 184 ? -1.150 18.061 -7.158 1.00 83.81 184 THR A CA 1
ATOM 1449 C C . THR A 1 184 ? -1.572 17.027 -8.206 1.00 83.81 184 THR A C 1
ATOM 1451 O O . THR A 1 184 ? -1.926 17.406 -9.322 1.00 83.81 184 THR A O 1
ATOM 1454 N N . ILE A 1 185 ? -1.557 15.731 -7.882 1.00 82.00 185 ILE A N 1
ATOM 1455 C CA . ILE A 1 185 ? -1.819 14.628 -8.820 1.00 82.00 185 ILE A CA 1
ATOM 1456 C C . ILE A 1 185 ? -2.812 13.654 -8.189 1.00 82.00 185 ILE A C 1
ATOM 1458 O O . ILE A 1 185 ? -2.704 13.351 -7.013 1.00 82.00 185 ILE A O 1
ATOM 1462 N N . ARG A 1 186 ? -3.760 13.114 -8.973 1.00 84.69 186 ARG A N 1
ATOM 1463 C CA . ARG A 1 186 ? -4.778 12.151 -8.489 1.00 84.69 186 ARG A CA 1
ATOM 1464 C C . ARG A 1 186 ? -5.579 12.658 -7.271 1.00 84.69 186 ARG A C 1
ATOM 1466 O O . ARG A 1 186 ? -6.052 11.858 -6.478 1.00 84.69 186 ARG A O 1
ATOM 1473 N N . THR A 1 187 ? -5.737 13.970 -7.135 1.00 92.12 187 THR A N 1
ATOM 1474 C CA . THR A 1 187 ? -6.434 14.612 -6.014 1.00 92.12 187 THR A CA 1
ATOM 1475 C C . THR A 1 187 ? -7.895 14.894 -6.352 1.00 92.12 187 THR A C 1
ATOM 1477 O O . THR A 1 187 ? -8.194 15.382 -7.442 1.00 92.12 187 THR A O 1
ATOM 1480 N N . SER A 1 188 ? -8.793 14.670 -5.395 1.00 96.75 188 SER A N 1
ATOM 1481 C CA . SER A 1 188 ? -10.207 15.058 -5.442 1.00 96.75 188 SER A CA 1
ATOM 1482 C C . SER A 1 188 ? -10.530 16.208 -4.482 1.00 96.75 188 SER A C 1
ATOM 1484 O O . SER A 1 188 ? -9.785 16.495 -3.543 1.00 96.75 188 SER A O 1
ATOM 1486 N N . ASP A 1 189 ? -11.713 16.811 -4.633 1.00 97.75 189 ASP A N 1
ATOM 1487 C CA . ASP A 1 189 ? -12.251 17.782 -3.667 1.00 97.75 189 ASP A CA 1
ATOM 1488 C C . ASP A 1 189 ? -12.341 17.215 -2.243 1.00 97.75 189 ASP A C 1
ATOM 1490 O O . ASP A 1 189 ? -12.255 17.964 -1.266 1.00 97.75 189 ASP A O 1
ATOM 1494 N N . LYS A 1 190 ? -12.529 15.896 -2.107 1.00 98.44 190 LYS A N 1
ATOM 1495 C CA . LYS A 1 190 ? -12.565 15.234 -0.802 1.00 98.44 190 LYS A CA 1
ATOM 1496 C C . LYS A 1 190 ? -11.177 15.221 -0.163 1.00 98.44 190 LYS A C 1
ATOM 1498 O O . LYS A 1 190 ? -11.074 15.567 1.009 1.00 98.44 190 LYS A O 1
ATOM 1503 N N . ASP A 1 191 ? -10.123 14.928 -0.927 1.00 98.50 191 ASP A N 1
ATOM 1504 C CA . ASP A 1 191 ? -8.739 14.986 -0.434 1.00 98.50 191 ASP A CA 1
ATOM 1505 C C . ASP A 1 191 ? -8.398 16.396 0.076 1.00 98.50 191 ASP A C 1
ATOM 1507 O O . ASP A 1 191 ? -7.908 16.545 1.195 1.00 98.50 191 ASP A O 1
ATOM 1511 N N . PHE A 1 192 ? -8.747 17.445 -0.683 1.00 98.31 192 PHE A N 1
ATOM 1512 C CA . PHE A 1 192 ? -8.550 18.835 -0.249 1.00 98.31 192 PHE A CA 1
ATOM 1513 C C . PHE A 1 192 ? -9.289 19.154 1.057 1.00 98.31 192 PHE A C 1
ATOM 1515 O O . PHE A 1 192 ? -8.696 19.709 1.985 1.00 98.31 192 PHE A O 1
ATOM 1522 N N . LYS A 1 193 ? -10.576 18.792 1.151 1.00 98.44 193 LYS A N 1
ATOM 1523 C CA . LYS A 1 193 ? -11.394 19.035 2.352 1.00 98.44 193 LYS A CA 1
ATOM 1524 C C . LYS A 1 193 ? -10.827 18.325 3.579 1.00 98.44 193 LYS A C 1
ATOM 1526 O O . LYS A 1 193 ? -10.714 18.944 4.638 1.00 98.44 193 LYS A O 1
ATOM 1531 N N . ILE A 1 194 ? -10.444 17.059 3.428 1.00 98.50 194 ILE A N 1
ATOM 1532 C CA . ILE A 1 194 ? -9.879 16.251 4.509 1.00 98.50 194 ILE A CA 1
ATOM 1533 C C . ILE A 1 194 ? -8.533 16.815 4.962 1.00 98.50 194 ILE A C 1
ATOM 1535 O O . ILE A 1 194 ? -8.334 17.004 6.162 1.00 98.50 194 ILE A O 1
ATOM 1539 N N . VAL A 1 195 ? -7.627 17.164 4.042 1.00 98.38 195 VAL A N 1
ATOM 1540 C CA . VAL A 1 195 ? -6.335 17.764 4.415 1.00 98.38 195 VAL A CA 1
ATOM 1541 C C . VAL A 1 195 ? -6.523 19.096 5.139 1.00 98.38 195 VAL A C 1
ATOM 1543 O O . VAL A 1 195 ? -5.858 19.330 6.147 1.00 98.38 195 VAL A O 1
ATOM 1546 N N . GLU A 1 196 ? -7.457 19.943 4.703 1.00 97.69 196 GLU A N 1
ATOM 1547 C CA . GLU A 1 196 ? -7.790 21.193 5.399 1.00 97.69 196 GLU A CA 1
ATOM 1548 C C . GLU A 1 196 ? -8.288 20.952 6.835 1.00 97.69 196 GLU A C 1
ATOM 1550 O O . GLU A 1 196 ? -7.902 21.670 7.763 1.00 97.69 196 GLU A O 1
ATOM 1555 N N . GLN A 1 197 ? -9.112 19.924 7.058 1.00 97.62 197 GLN A N 1
ATOM 1556 C CA . GLN A 1 197 ? -9.565 19.545 8.401 1.00 97.62 197 GLN A CA 1
ATOM 1557 C C . GLN A 1 197 ? -8.421 18.991 9.261 1.00 97.62 197 GLN A C 1
ATOM 1559 O O . GLN A 1 197 ? -8.263 19.410 10.409 1.00 97.62 197 GLN A O 1
ATOM 1564 N N . LEU A 1 198 ? -7.589 18.102 8.711 1.00 98.25 198 LEU A N 1
ATOM 1565 C CA . LEU A 1 198 ? -6.435 17.529 9.411 1.00 98.25 198 LEU A CA 1
ATOM 1566 C C . LEU A 1 198 ? -5.417 18.614 9.785 1.00 98.25 198 LEU A C 1
ATOM 1568 O O . LEU A 1 198 ? -4.959 18.662 10.925 1.00 98.25 198 LEU A O 1
ATOM 1572 N N . LYS A 1 199 ? -5.122 19.542 8.871 1.00 96.69 199 LYS A N 1
ATOM 1573 C CA . LYS A 1 199 ? -4.192 20.660 9.085 1.00 96.69 199 LYS A CA 1
ATOM 1574 C C . LYS A 1 199 ? -4.595 21.543 10.267 1.00 96.69 199 LYS A C 1
ATOM 1576 O O . LYS A 1 199 ? -3.728 21.951 11.037 1.00 96.69 199 LYS A O 1
ATOM 1581 N N . LYS A 1 200 ? -5.896 21.798 10.455 1.00 95.69 200 LYS A N 1
ATOM 1582 C CA . LYS A 1 200 ? -6.417 22.566 11.604 1.00 95.69 200 LYS A CA 1
ATOM 1583 C C . LYS A 1 200 ? -6.161 21.882 12.949 1.00 95.69 200 LYS A C 1
ATOM 1585 O O . LYS A 1 200 ? -6.092 22.560 13.965 1.00 95.69 200 LYS A O 1
ATOM 1590 N N . ILE A 1 201 ? -6.031 20.556 12.964 1.00 96.75 201 ILE A N 1
ATOM 1591 C CA . ILE A 1 201 ? -5.748 19.773 14.175 1.00 96.75 201 ILE A CA 1
ATOM 1592 C C . ILE A 1 201 ? -4.238 19.671 14.411 1.00 96.75 201 ILE A C 1
ATOM 1594 O O . ILE A 1 201 ? -3.770 19.720 15.551 1.00 96.75 201 ILE A O 1
ATOM 1598 N N . THR A 1 202 ? -3.466 19.481 13.340 1.00 95.62 202 THR A N 1
ATOM 1599 C CA . THR A 1 202 ? -2.042 19.153 13.437 1.00 95.62 202 THR A CA 1
ATOM 1600 C C . THR A 1 202 ? -1.141 20.375 13.516 1.00 95.62 202 THR A C 1
ATOM 1602 O O . THR A 1 202 ? -0.111 20.302 14.185 1.00 95.62 202 THR A O 1
ATOM 1605 N N . GLU A 1 203 ? -1.522 21.489 12.886 1.00 90.81 203 GLU A N 1
ATOM 1606 C CA . GLU A 1 203 ? -0.699 22.703 12.763 1.00 90.81 203 GLU A CA 1
ATOM 1607 C C . GLU A 1 203 ? 0.679 22.419 12.128 1.00 90.81 203 GLU A C 1
ATOM 1609 O O . GLU A 1 203 ? 1.675 23.068 12.440 1.00 90.81 203 GLU A O 1
ATOM 1614 N N . ILE A 1 204 ? 0.751 21.409 11.255 1.00 92.75 204 ILE A N 1
ATOM 1615 C CA . ILE A 1 204 ? 1.985 20.998 10.577 1.00 92.75 204 ILE A CA 1
ATOM 1616 C C . ILE A 1 204 ? 2.145 21.750 9.254 1.00 92.75 204 ILE A C 1
ATOM 1618 O O . ILE A 1 204 ? 1.185 21.947 8.506 1.00 92.75 204 ILE A O 1
ATOM 1622 N N . ASP A 1 205 ? 3.388 22.112 8.935 1.00 93.88 205 ASP A N 1
ATOM 1623 C CA . ASP A 1 205 ? 3.773 22.539 7.592 1.00 93.88 205 ASP A CA 1
ATOM 1624 C C . ASP A 1 205 ? 3.723 21.341 6.627 1.00 93.88 205 ASP A C 1
ATOM 1626 O O . ASP A 1 205 ? 4.576 20.448 6.662 1.00 93.88 205 ASP A O 1
ATOM 1630 N N . LEU A 1 206 ? 2.696 21.327 5.773 1.00 94.88 206 LEU A N 1
ATOM 1631 C CA . LEU A 1 206 ? 2.453 20.255 4.807 1.00 94.88 206 LEU A CA 1
ATOM 1632 C C . LEU A 1 206 ? 3.581 20.129 3.778 1.00 94.88 206 LEU A C 1
ATOM 1634 O O . LEU A 1 206 ? 3.951 19.011 3.429 1.00 94.88 206 LEU A O 1
ATOM 1638 N N . ASN A 1 207 ? 4.168 21.246 3.337 1.00 90.56 207 ASN A N 1
ATOM 1639 C CA . ASN A 1 207 ? 5.242 21.228 2.345 1.00 90.56 207 ASN A CA 1
ATOM 1640 C C . ASN A 1 207 ? 6.507 20.612 2.941 1.00 90.56 207 ASN A C 1
ATOM 1642 O O . ASN A 1 207 ? 7.159 19.784 2.305 1.00 90.56 207 ASN A O 1
ATOM 1646 N N . LEU A 1 208 ? 6.832 20.974 4.185 1.00 90.75 208 LEU A N 1
ATOM 1647 C CA . LEU A 1 208 ? 7.966 20.387 4.893 1.00 90.75 208 LEU A CA 1
ATOM 1648 C C . LEU A 1 208 ? 7.752 18.894 5.170 1.00 90.75 208 LEU A C 1
ATOM 1650 O O . LEU A 1 208 ? 8.697 18.110 5.050 1.00 90.75 208 LEU A O 1
ATOM 1654 N N . LEU A 1 209 ? 6.533 18.495 5.549 1.00 95.00 209 LEU A N 1
ATOM 1655 C CA . LEU A 1 209 ? 6.195 17.089 5.764 1.00 95.00 209 LEU A CA 1
ATOM 1656 C C . LEU A 1 209 ? 6.320 16.290 4.459 1.00 95.00 209 LEU A C 1
ATOM 1658 O O . LEU A 1 209 ? 7.027 15.283 4.435 1.00 95.00 209 LEU A O 1
ATOM 1662 N N . TYR A 1 210 ? 5.714 16.774 3.372 1.00 93.81 210 TYR A N 1
ATOM 1663 C CA . TYR A 1 210 ? 5.798 16.149 2.053 1.00 93.81 210 TYR A CA 1
ATOM 1664 C C . TYR A 1 210 ? 7.245 16.011 1.577 1.00 93.81 210 TYR A C 1
ATOM 1666 O O . TYR A 1 210 ? 7.656 14.915 1.207 1.00 93.81 210 TYR A O 1
ATOM 1674 N N . TYR A 1 211 ? 8.047 17.078 1.664 1.00 84.94 211 TYR A N 1
ATOM 1675 C CA . TYR A 1 211 ? 9.457 17.047 1.268 1.00 84.94 211 TYR A CA 1
ATOM 1676 C C . TYR A 1 211 ? 10.240 15.941 1.989 1.00 84.94 211 TYR A C 1
ATOM 1678 O O . TYR A 1 211 ? 11.051 15.246 1.377 1.00 84.94 211 TYR A O 1
ATOM 1686 N N . LYS A 1 212 ? 9.994 15.738 3.291 1.00 89.75 212 LYS A N 1
ATOM 1687 C CA . LYS A 1 212 ? 10.640 14.657 4.048 1.00 89.75 212 LYS A CA 1
ATOM 1688 C C . LYS A 1 212 ? 10.167 13.280 3.586 1.00 89.75 212 LYS A C 1
ATOM 1690 O O . LYS A 1 212 ? 11.010 12.413 3.376 1.00 89.75 212 LYS A O 1
ATOM 1695 N N . ILE A 1 213 ? 8.859 13.090 3.400 1.00 92.38 213 ILE A N 1
ATOM 1696 C CA . ILE A 1 213 ? 8.291 11.826 2.903 1.00 92.38 213 ILE A CA 1
ATOM 1697 C C . ILE A 1 213 ? 8.883 11.485 1.531 1.00 92.38 213 ILE A C 1
ATOM 1699 O O . ILE A 1 213 ? 9.404 10.388 1.344 1.00 92.38 213 ILE A O 1
ATOM 1703 N N . GLU A 1 214 ? 8.866 12.439 0.601 1.00 85.06 214 GLU A N 1
ATOM 1704 C CA . GLU A 1 214 ? 9.390 12.292 -0.756 1.00 85.06 214 GLU A CA 1
ATOM 1705 C C . GLU A 1 214 ? 10.886 11.952 -0.745 1.00 85.06 214 GLU A C 1
ATOM 1707 O O . GLU A 1 214 ? 11.312 10.997 -1.396 1.00 85.06 214 GLU A O 1
ATOM 1712 N N . LYS A 1 215 ? 11.674 12.671 0.066 1.00 83.44 215 LYS A N 1
ATOM 1713 C CA . LYS A 1 215 ? 13.108 12.412 0.227 1.00 83.44 215 L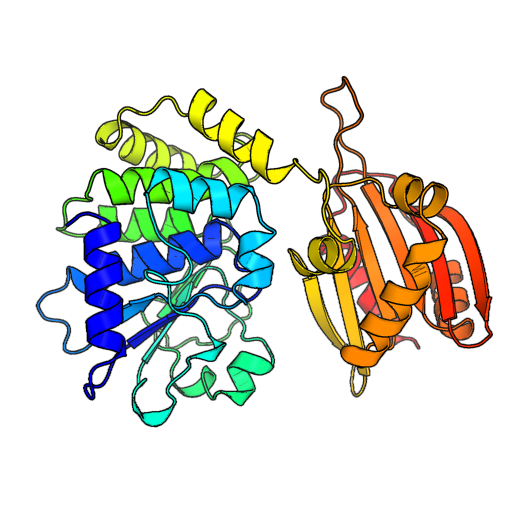YS A CA 1
ATOM 1714 C C . LYS A 1 215 ? 13.391 10.962 0.620 1.00 83.44 215 LYS A C 1
ATOM 1716 O O . LYS A 1 215 ? 14.313 10.370 0.070 1.00 83.44 215 LYS A O 1
ATOM 1721 N N . PHE A 1 216 ? 12.638 10.396 1.564 1.00 87.44 216 PHE A N 1
ATOM 1722 C CA . PHE A 1 216 ? 12.834 9.003 1.971 1.00 87.44 216 PHE A CA 1
ATOM 1723 C C . PHE A 1 216 ? 12.275 8.009 0.947 1.00 87.44 216 PHE A C 1
ATOM 1725 O O . PHE A 1 216 ? 12.924 7.004 0.678 1.00 87.44 216 PHE A O 1
ATOM 1732 N N . LYS A 1 217 ? 11.133 8.309 0.320 1.00 82.62 217 LYS A N 1
ATOM 1733 C CA . LYS A 1 217 ? 10.491 7.450 -0.691 1.00 82.62 217 LYS A CA 1
ATOM 1734 C C . LYS A 1 217 ? 11.396 7.176 -1.896 1.00 82.62 217 LYS A C 1
ATOM 1736 O O . LYS A 1 217 ? 11.399 6.071 -2.434 1.00 82.62 217 LYS A O 1
ATOM 1741 N N . PHE A 1 218 ? 12.170 8.175 -2.317 1.00 75.44 218 PHE A N 1
ATOM 1742 C CA . PHE A 1 218 ? 13.087 8.073 -3.458 1.00 75.44 218 PHE A CA 1
ATOM 1743 C C . PHE A 1 218 ? 14.544 7.778 -3.068 1.00 75.44 218 PHE A C 1
ATOM 1745 O O . PHE A 1 218 ? 15.407 7.716 -3.942 1.00 75.44 218 PHE A O 1
ATOM 1752 N N . ASP A 1 219 ? 14.849 7.575 -1.783 1.00 75.12 219 ASP A N 1
ATOM 1753 C CA . ASP A 1 219 ? 16.204 7.231 -1.353 1.00 75.12 219 ASP A CA 1
ATOM 1754 C C . ASP A 1 219 ? 16.474 5.725 -1.520 1.00 75.12 219 ASP A C 1
ATOM 1756 O O . ASP A 1 219 ? 16.189 4.910 -0.646 1.00 75.12 219 ASP A O 1
ATOM 1760 N N . THR A 1 220 ? 17.115 5.346 -2.621 1.00 64.50 220 THR A N 1
ATOM 1761 C CA . THR A 1 220 ? 17.507 3.956 -2.922 1.00 64.50 220 THR A CA 1
ATOM 1762 C C . THR A 1 220 ? 18.926 3.602 -2.465 1.00 64.50 220 THR A C 1
ATOM 1764 O O . THR A 1 220 ? 19.440 2.529 -2.777 1.00 64.50 220 THR A O 1
ATOM 1767 N N . SER A 1 221 ? 19.605 4.482 -1.715 1.00 64.69 221 SER A N 1
ATOM 1768 C CA . SER A 1 221 ? 21.003 4.247 -1.343 1.00 64.69 221 SER A CA 1
ATOM 1769 C C . SER A 1 221 ? 21.187 2.955 -0.525 1.00 64.69 221 SER A C 1
ATOM 1771 O O . SER A 1 221 ? 20.528 2.766 0.502 1.00 64.69 221 SER A O 1
ATOM 1773 N N . LYS A 1 222 ? 22.140 2.113 -0.967 1.00 63.22 222 LYS A N 1
ATOM 1774 C CA . LYS A 1 222 ? 22.652 0.893 -0.299 1.00 63.22 222 LYS A CA 1
ATOM 1775 C C . LYS A 1 222 ? 21.675 -0.286 -0.169 1.00 63.22 222 LYS A C 1
ATOM 1777 O O . LYS A 1 222 ? 21.856 -1.125 0.712 1.00 63.22 222 LYS A O 1
ATOM 1782 N N . GLU A 1 223 ? 20.654 -0.361 -1.011 1.00 67.69 223 GLU A N 1
ATOM 1783 C CA . GLU A 1 223 ? 19.630 -1.402 -0.921 1.00 67.69 223 GLU A CA 1
ATOM 1784 C C . GLU A 1 223 ? 19.916 -2.607 -1.831 1.00 67.69 223 GLU A C 1
ATOM 1786 O O . GLU A 1 223 ? 20.362 -2.435 -2.962 1.00 67.69 223 GLU A O 1
ATOM 1791 N N . ASP A 1 224 ? 19.656 -3.832 -1.353 1.00 79.06 224 ASP A N 1
ATOM 1792 C CA . ASP A 1 224 ? 19.719 -5.022 -2.213 1.00 79.06 224 ASP A CA 1
ATOM 1793 C C . ASP A 1 224 ? 18.626 -4.929 -3.288 1.00 79.06 224 ASP A C 1
ATOM 1795 O O . ASP A 1 224 ? 17.466 -4.612 -2.993 1.00 79.06 224 ASP A O 1
ATOM 1799 N N . ILE A 1 225 ? 18.976 -5.232 -4.537 1.00 83.94 225 ILE A N 1
ATOM 1800 C CA . ILE A 1 225 ? 18.036 -5.224 -5.654 1.00 83.94 225 ILE A CA 1
ATOM 1801 C C . ILE A 1 225 ? 16.796 -6.079 -5.381 1.00 83.94 225 ILE A C 1
ATOM 1803 O O . ILE A 1 225 ? 15.682 -5.631 -5.641 1.00 83.94 225 ILE A O 1
ATOM 1807 N N . LEU A 1 226 ? 16.944 -7.271 -4.794 1.00 86.00 226 LEU A N 1
ATOM 1808 C CA . LEU A 1 226 ? 15.805 -8.153 -4.526 1.00 86.00 226 LEU A CA 1
ATOM 1809 C C . LEU A 1 226 ? 14.821 -7.507 -3.560 1.00 86.00 226 LEU A C 1
ATOM 1811 O O . LEU A 1 226 ? 13.610 -7.610 -3.737 1.00 86.00 226 LEU A O 1
ATOM 1815 N N . ILE A 1 227 ? 15.344 -6.801 -2.563 1.00 81.31 227 ILE A N 1
ATOM 1816 C CA . ILE A 1 227 ? 14.529 -6.066 -1.606 1.00 81.31 227 ILE A CA 1
ATOM 1817 C C . ILE A 1 227 ? 13.794 -4.928 -2.320 1.00 81.31 227 ILE A C 1
ATOM 1819 O O . ILE A 1 227 ? 12.576 -4.812 -2.188 1.00 81.31 227 ILE A O 1
ATOM 1823 N N . SER A 1 228 ? 14.513 -4.144 -3.127 1.00 86.12 228 SER A N 1
ATOM 1824 C CA . SER A 1 228 ? 13.940 -3.031 -3.892 1.00 86.12 228 SER A CA 1
ATOM 1825 C C . SER A 1 228 ? 12.788 -3.485 -4.789 1.00 86.12 228 SER A C 1
ATOM 1827 O O . SER A 1 228 ? 11.758 -2.821 -4.875 1.00 86.12 228 SER A O 1
ATOM 1829 N N . LEU A 1 229 ? 12.933 -4.655 -5.411 1.00 90.25 229 LEU A N 1
ATOM 1830 C CA . LEU A 1 229 ? 11.916 -5.245 -6.270 1.00 90.25 229 LEU A CA 1
ATOM 1831 C C . LEU A 1 229 ? 10.667 -5.675 -5.509 1.00 90.25 229 LEU A C 1
ATOM 1833 O O . LEU A 1 229 ? 9.561 -5.553 -6.031 1.00 90.25 229 LEU A O 1
ATOM 1837 N N . MET A 1 230 ? 10.814 -6.170 -4.284 1.00 88.62 230 MET A N 1
ATOM 1838 C CA . MET A 1 230 ? 9.684 -6.678 -3.506 1.00 88.62 230 MET A CA 1
ATOM 1839 C C . MET A 1 230 ? 8.827 -5.577 -2.866 1.00 88.62 230 MET A C 1
ATOM 1841 O O . MET A 1 230 ? 7.715 -5.866 -2.434 1.00 88.62 230 MET A O 1
ATOM 1845 N N . LYS A 1 231 ? 9.292 -4.319 -2.836 1.00 83.06 231 LYS A N 1
ATOM 1846 C CA . LYS A 1 231 ? 8.562 -3.184 -2.238 1.00 83.06 231 LYS A CA 1
ATOM 1847 C C . LYS A 1 231 ? 7.209 -2.896 -2.879 1.00 83.06 231 LYS A C 1
ATOM 1849 O O . LYS A 1 231 ? 6.257 -2.588 -2.163 1.00 83.06 231 LYS A O 1
ATOM 1854 N N . ASP A 1 232 ? 7.154 -2.956 -4.206 1.00 86.38 232 ASP A N 1
ATOM 1855 C CA . ASP A 1 232 ? 5.937 -2.781 -5.000 1.00 86.38 232 ASP A CA 1
ATOM 1856 C C . ASP A 1 232 ? 5.828 -3.902 -6.045 1.00 86.38 232 ASP A C 1
ATOM 1858 O O . ASP A 1 232 ? 5.779 -3.682 -7.260 1.00 86.38 232 ASP A O 1
ATOM 1862 N N . TYR A 1 233 ? 5.841 -5.135 -5.542 1.00 92.19 233 TYR A N 1
ATOM 1863 C CA . TYR A 1 233 ? 5.664 -6.356 -6.317 1.00 92.19 233 TYR A CA 1
ATOM 1864 C C . TYR A 1 233 ? 4.194 -6.779 -6.347 1.00 92.19 233 TYR A C 1
ATOM 1866 O O . TYR A 1 233 ? 3.532 -6.842 -5.312 1.00 92.19 233 TYR A O 1
ATOM 1874 N N . LYS A 1 234 ? 3.695 -7.136 -7.533 1.00 90.31 234 LYS A N 1
ATOM 1875 C CA . LYS A 1 234 ? 2.420 -7.845 -7.691 1.00 90.31 234 LYS A CA 1
ATOM 1876 C C . LYS A 1 234 ? 2.637 -9.143 -8.453 1.00 90.31 234 LYS A C 1
ATOM 1878 O O . LYS A 1 234 ? 3.341 -9.152 -9.463 1.00 90.31 234 LYS A O 1
ATOM 1883 N N . GLN A 1 235 ? 2.024 -10.211 -7.954 1.00 92.75 235 GLN A N 1
ATOM 1884 C CA . GLN A 1 235 ? 1.972 -11.519 -8.599 1.00 92.75 235 GLN A CA 1
ATOM 1885 C C . GLN A 1 235 ? 0.588 -11.726 -9.206 1.00 92.75 235 GLN A C 1
ATOM 1887 O O . GLN A 1 235 ? -0.415 -11.348 -8.599 1.00 92.75 235 GLN A O 1
ATOM 1892 N N . TYR A 1 236 ? 0.554 -12.337 -10.380 1.00 91.69 236 TYR A N 1
ATOM 1893 C CA . TYR A 1 236 ? -0.650 -12.596 -11.155 1.00 91.69 236 TYR A CA 1
ATOM 1894 C C . TYR A 1 236 ? -0.662 -14.049 -11.625 1.00 91.69 236 TYR A C 1
ATOM 1896 O O . TYR A 1 236 ? 0.388 -14.693 -11.725 1.00 91.69 236 TYR A O 1
ATOM 1904 N N . GLU A 1 237 ? -1.852 -14.550 -11.937 1.00 88.88 237 GLU A N 1
ATOM 1905 C CA . GLU A 1 237 ? -2.060 -15.915 -12.410 1.00 88.88 237 GLU A CA 1
ATOM 1906 C C . GLU A 1 237 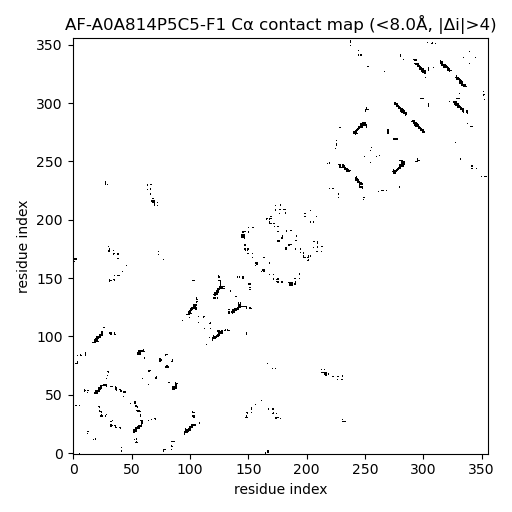? -2.581 -15.915 -13.838 1.00 88.88 237 GLU A C 1
ATOM 1908 O O . GLU A 1 237 ? -3.433 -15.109 -14.214 1.00 88.88 237 GLU A O 1
ATOM 1913 N N . LEU A 1 238 ? -2.058 -16.849 -14.620 1.00 88.25 238 LEU A N 1
ATOM 1914 C CA . LEU A 1 238 ? -2.468 -17.114 -15.979 1.00 88.25 238 LEU A CA 1
ATOM 1915 C C . LEU A 1 238 ? -2.681 -18.621 -16.142 1.00 88.25 238 LEU A C 1
ATOM 1917 O O . LEU A 1 238 ? -1.724 -19.377 -16.308 1.00 88.25 238 LEU A O 1
ATOM 1921 N N . GLU A 1 239 ? -3.940 -19.047 -16.058 1.00 84.31 239 GLU A N 1
ATOM 1922 C CA . GLU A 1 239 ? -4.335 -20.461 -16.028 1.00 84.31 239 GLU A CA 1
ATOM 1923 C C . GLU A 1 239 ? -3.603 -21.248 -14.924 1.00 84.31 239 GLU A C 1
ATOM 1925 O O . GLU A 1 239 ? -3.950 -21.119 -13.754 1.00 84.31 239 GLU A O 1
ATOM 1930 N N . TYR A 1 240 ? -2.592 -22.044 -15.286 1.00 82.56 240 TYR A N 1
ATOM 1931 C CA . TYR A 1 240 ? -1.798 -22.874 -14.373 1.00 82.56 240 TYR A CA 1
ATOM 1932 C C . TYR A 1 240 ? -0.395 -22.313 -14.094 1.00 82.56 240 TYR A C 1
ATOM 1934 O O . TYR A 1 240 ? 0.411 -22.980 -13.447 1.00 82.56 240 TYR A O 1
ATOM 1942 N N . ASN A 1 241 ? -0.080 -21.113 -14.589 1.00 89.62 241 ASN A N 1
ATOM 1943 C CA . ASN A 1 241 ? 1.230 -20.482 -14.444 1.00 89.62 241 ASN A CA 1
ATOM 1944 C C . ASN A 1 241 ? 1.125 -19.130 -13.722 1.00 89.62 241 ASN A C 1
ATOM 1946 O O . ASN A 1 241 ? 0.095 -18.460 -13.774 1.00 89.62 241 ASN A O 1
ATOM 1950 N N . THR A 1 242 ? 2.208 -18.687 -13.079 1.00 93.75 242 THR A N 1
ATOM 1951 C CA . THR A 1 242 ? 2.256 -17.396 -12.373 1.00 93.75 242 THR A CA 1
ATOM 1952 C C . THR A 1 242 ? 3.302 -16.460 -12.968 1.00 93.75 242 THR A C 1
ATOM 1954 O O . THR A 1 242 ? 4.364 -16.875 -13.435 1.00 93.75 242 THR A O 1
ATOM 1957 N N . TRP A 1 243 ? 3.017 -15.163 -12.955 1.00 96.06 243 TRP A N 1
ATOM 1958 C CA . TRP A 1 243 ? 3.956 -14.139 -13.404 1.00 96.06 243 TRP A CA 1
ATOM 1959 C C . TRP A 1 243 ? 3.955 -12.944 -12.456 1.00 96.06 243 TRP A C 1
ATOM 1961 O O . TRP A 1 243 ? 3.061 -12.792 -11.624 1.00 96.06 243 TRP A O 1
ATOM 1971 N N . GLY A 1 244 ? 4.992 -12.113 -12.525 1.00 95.75 244 GLY A N 1
ATOM 1972 C CA . GLY A 1 244 ? 5.166 -11.003 -11.590 1.00 95.75 244 GLY A CA 1
ATOM 1973 C C . GLY A 1 244 ? 5.562 -9.696 -12.256 1.00 95.75 244 GLY A C 1
ATOM 1974 O O . GLY A 1 244 ? 6.210 -9.692 -13.300 1.00 95.75 244 GLY A O 1
ATOM 1975 N N . LEU A 1 245 ? 5.207 -8.581 -11.622 1.00 96.81 245 LEU A N 1
ATOM 1976 C CA . LEU A 1 245 ? 5.614 -7.246 -12.050 1.00 96.81 245 LEU A CA 1
ATOM 1977 C C . LEU A 1 245 ? 5.947 -6.376 -10.839 1.00 96.81 245 LEU A C 1
ATOM 1979 O O . LEU A 1 245 ? 5.068 -6.048 -10.033 1.00 96.81 245 LEU A O 1
ATOM 1983 N N . SER A 1 246 ? 7.211 -5.976 -10.744 1.00 95.50 246 SER A N 1
ATOM 1984 C CA . SER A 1 246 ? 7.687 -5.019 -9.746 1.00 95.50 246 SER A CA 1
ATOM 1985 C C . SER A 1 246 ? 7.716 -3.610 -10.306 1.00 95.50 246 SER A C 1
ATOM 1987 O O . SER A 1 246 ? 8.065 -3.405 -11.466 1.00 95.50 246 SER A O 1
ATOM 1989 N N . SER A 1 247 ? 7.358 -2.627 -9.483 1.00 94.06 247 SER A N 1
ATOM 1990 C CA . SER A 1 247 ? 7.595 -1.213 -9.779 1.00 94.06 247 SER A CA 1
ATOM 1991 C C . SER A 1 247 ? 8.725 -0.677 -8.902 1.00 94.06 247 SER A C 1
ATOM 1993 O O . SER A 1 247 ? 8.737 -0.913 -7.698 1.00 94.06 247 SER A O 1
ATOM 1995 N N . VAL A 1 248 ? 9.689 0.016 -9.505 1.00 92.19 248 VAL A N 1
ATOM 1996 C CA . VAL A 1 248 ? 10.881 0.534 -8.814 1.00 92.19 248 VAL A CA 1
ATOM 1997 C C . VAL A 1 248 ? 11.104 2.012 -9.104 1.00 92.19 248 VAL A C 1
ATOM 1999 O O . VAL A 1 248 ? 10.606 2.547 -10.092 1.00 92.19 248 VAL A O 1
ATOM 2002 N N . THR A 1 249 ? 11.866 2.682 -8.242 1.00 89.81 249 THR A N 1
ATOM 2003 C CA . THR A 1 249 ? 12.116 4.130 -8.318 1.00 89.81 249 THR A CA 1
ATOM 2004 C C . THR A 1 249 ? 13.503 4.507 -8.848 1.00 89.81 249 THR A C 1
ATOM 2006 O O . THR A 1 249 ? 13.882 5.676 -8.809 1.00 89.81 249 THR A O 1
ATOM 2009 N N . PHE A 1 250 ? 14.257 3.534 -9.366 1.00 88.25 250 PHE A N 1
ATOM 2010 C CA . PHE A 1 250 ? 15.567 3.716 -9.999 1.00 88.25 250 PHE A CA 1
ATOM 2011 C C . PHE A 1 250 ? 15.526 3.306 -11.478 1.00 88.25 250 PHE A C 1
ATOM 2013 O O . PHE A 1 250 ? 14.660 2.530 -11.880 1.00 88.25 250 PHE A O 1
ATOM 2020 N N . SER A 1 251 ? 16.468 3.813 -12.275 1.00 91.94 251 SER A N 1
ATOM 2021 C CA . SER A 1 251 ? 16.640 3.458 -13.691 1.00 91.94 251 SER A CA 1
ATOM 2022 C C . SER A 1 251 ? 17.055 1.994 -13.835 1.00 91.94 251 SER A C 1
ATOM 2024 O O . SER A 1 251 ? 18.113 1.592 -13.343 1.00 91.94 251 SER A O 1
ATOM 2026 N N . VAL A 1 252 ? 16.226 1.181 -14.498 1.00 92.62 252 VAL A N 1
ATOM 2027 C CA . VAL A 1 252 ? 16.550 -0.244 -14.708 1.00 92.62 252 VAL A CA 1
ATOM 2028 C C . VAL A 1 252 ? 17.591 -0.416 -15.810 1.00 92.62 252 VAL A C 1
ATOM 2030 O O . VAL A 1 252 ? 18.343 -1.388 -15.783 1.00 92.62 252 VAL A O 1
ATOM 2033 N N . ILE A 1 253 ? 17.669 0.542 -16.742 1.00 92.25 253 ILE A N 1
ATOM 2034 C CA . ILE A 1 253 ? 18.720 0.599 -17.763 1.00 92.25 253 ILE A CA 1
ATOM 2035 C C . ILE A 1 253 ? 20.081 0.817 -17.097 1.00 92.25 253 ILE A C 1
ATOM 2037 O O . ILE A 1 253 ? 21.010 0.044 -17.336 1.00 92.25 253 ILE A O 1
ATOM 2041 N N . ASP A 1 254 ? 20.194 1.827 -16.230 1.00 90.44 254 ASP A N 1
ATOM 2042 C CA . ASP A 1 254 ? 21.454 2.120 -15.536 1.00 90.44 254 ASP A CA 1
ATOM 2043 C C . ASP A 1 254 ? 21.839 0.964 -14.611 1.00 90.44 254 ASP A C 1
ATOM 2045 O O . ASP A 1 254 ? 22.983 0.512 -14.632 1.00 90.44 254 ASP A O 1
ATOM 2049 N N . TRP A 1 255 ? 20.865 0.396 -13.889 1.00 89.69 255 TRP A N 1
ATOM 2050 C CA . TRP A 1 255 ? 21.093 -0.781 -13.050 1.00 89.69 255 TRP A CA 1
ATOM 2051 C C . TRP A 1 255 ? 21.650 -1.971 -13.847 1.00 89.69 255 TRP A C 1
ATOM 2053 O O . TRP A 1 255 ? 22.639 -2.569 -13.425 1.00 89.69 255 TRP A O 1
ATOM 2063 N N . ILE A 1 256 ? 21.086 -2.301 -15.015 1.00 88.62 256 ILE A N 1
ATOM 2064 C CA . ILE A 1 256 ? 21.615 -3.383 -15.863 1.00 88.62 256 ILE A CA 1
ATOM 2065 C C . ILE A 1 256 ? 23.029 -3.080 -16.354 1.00 88.62 256 ILE A C 1
ATOM 2067 O O . ILE A 1 256 ? 23.868 -3.982 -16.384 1.00 88.62 256 ILE A O 1
ATOM 2071 N N . ASN A 1 257 ? 23.313 -1.832 -16.723 1.00 86.62 257 ASN A N 1
ATOM 2072 C CA . ASN A 1 257 ? 24.634 -1.436 -17.205 1.00 86.62 257 ASN A CA 1
ATOM 2073 C C . ASN A 1 257 ? 25.704 -1.527 -16.110 1.00 86.62 257 ASN A C 1
ATOM 2075 O O . ASN A 1 257 ? 26.815 -1.987 -16.377 1.00 86.62 257 ASN A O 1
ATOM 2079 N N . GLU A 1 258 ? 25.365 -1.131 -14.885 1.00 84.50 258 GLU A N 1
ATOM 2080 C CA . GLU A 1 258 ? 26.283 -1.115 -13.744 1.00 84.50 258 GLU A CA 1
ATOM 2081 C C . GLU A 1 258 ? 26.409 -2.484 -13.058 1.00 84.50 258 GLU A C 1
ATOM 2083 O O . GLU A 1 258 ? 27.474 -2.825 -12.544 1.00 84.50 258 GLU A O 1
ATOM 2088 N N . SER A 1 259 ? 25.340 -3.287 -13.059 1.00 73.50 259 SER A N 1
ATOM 2089 C CA . SER A 1 259 ? 25.177 -4.448 -12.172 1.00 73.50 259 SER A CA 1
ATOM 2090 C C . SER A 1 259 ? 24.751 -5.728 -12.904 1.00 73.50 259 SER A C 1
ATOM 2092 O O . SER A 1 259 ? 23.935 -6.500 -12.399 1.00 73.50 259 SER A O 1
ATOM 2094 N N . LYS A 1 260 ? 25.347 -6.029 -14.072 1.00 69.44 260 LYS A N 1
ATOM 2095 C CA . LYS A 1 260 ? 25.082 -7.283 -14.829 1.00 69.44 260 LYS A CA 1
ATOM 2096 C C . LYS A 1 260 ? 25.210 -8.561 -13.987 1.00 69.44 260 LYS A C 1
ATOM 2098 O O . LYS A 1 260 ? 24.566 -9.565 -14.279 1.00 69.44 260 LYS A O 1
ATOM 2103 N N . THR A 1 261 ? 26.025 -8.536 -12.935 1.00 62.66 261 THR A N 1
ATOM 2104 C CA . THR A 1 261 ? 26.235 -9.661 -12.011 1.00 62.66 261 THR A CA 1
ATOM 2105 C C . THR A 1 261 ? 25.024 -9.969 -11.127 1.00 62.66 261 THR A C 1
ATOM 2107 O O . THR A 1 261 ? 24.930 -11.075 -10.595 1.00 62.66 261 THR A O 1
ATOM 2110 N N . GLU A 1 262 ? 24.073 -9.043 -10.983 1.00 80.12 262 GLU A N 1
ATOM 2111 C CA . GLU A 1 262 ? 22.875 -9.238 -10.164 1.00 80.12 262 GLU A CA 1
ATOM 2112 C C . GLU A 1 262 ? 21.723 -9.924 -10.904 1.00 80.12 262 GLU A C 1
ATOM 2114 O O . GLU A 1 262 ? 20.746 -10.328 -10.277 1.00 80.12 262 GLU A O 1
ATOM 2119 N N . ILE A 1 263 ? 21.839 -10.136 -12.216 1.00 86.81 263 ILE A N 1
ATOM 2120 C CA . ILE A 1 263 ? 20.776 -10.749 -13.020 1.00 86.81 263 ILE A CA 1
ATOM 2121 C C . ILE A 1 263 ? 20.463 -12.187 -12.560 1.00 86.81 263 ILE A C 1
ATOM 2123 O O . ILE A 1 263 ? 19.299 -12.585 -12.519 1.00 86.81 263 ILE A O 1
ATOM 2127 N N . ASN A 1 264 ? 21.464 -12.934 -12.083 1.00 86.38 264 ASN A N 1
ATOM 2128 C CA . ASN A 1 264 ? 21.263 -14.269 -11.500 1.00 86.38 264 ASN A CA 1
ATOM 2129 C C . ASN A 1 264 ? 20.355 -14.241 -10.255 1.00 86.38 264 ASN A C 1
ATOM 2131 O O . ASN A 1 264 ? 19.669 -15.221 -9.962 1.00 86.38 264 ASN A O 1
ATOM 2135 N N . LYS A 1 265 ? 20.319 -13.122 -9.513 1.00 90.06 265 LYS A N 1
ATOM 2136 C CA . LYS A 1 265 ? 19.387 -12.960 -8.388 1.00 90.06 265 LYS A CA 1
ATOM 2137 C C . LYS A 1 265 ? 17.938 -12.936 -8.885 1.00 90.06 265 LYS A C 1
ATOM 2139 O O . LYS A 1 265 ? 17.067 -13.480 -8.214 1.00 90.06 265 LYS A O 1
ATOM 2144 N N . ILE A 1 266 ? 17.687 -12.345 -10.056 1.00 94.06 266 ILE A N 1
ATOM 2145 C CA . ILE A 1 266 ? 16.354 -12.290 -10.672 1.00 94.06 266 ILE A CA 1
ATOM 2146 C C . ILE A 1 266 ? 15.895 -13.680 -11.097 1.00 94.06 266 ILE A C 1
ATOM 2148 O O . ILE A 1 266 ? 14.768 -14.063 -10.799 1.00 94.06 266 ILE A O 1
ATOM 2152 N N . GLU A 1 267 ? 16.774 -14.458 -11.726 1.00 92.44 267 GLU A N 1
ATOM 2153 C CA . GLU A 1 267 ? 16.465 -15.845 -12.082 1.00 92.44 267 GLU A CA 1
ATOM 2154 C C . GLU A 1 267 ? 16.105 -16.666 -10.836 1.00 92.44 267 GLU A C 1
ATOM 2156 O O . GLU A 1 267 ? 15.080 -17.348 -10.795 1.00 92.44 267 GLU A O 1
ATOM 2161 N N . LYS A 1 268 ? 16.898 -16.528 -9.766 1.00 89.38 268 LYS A N 1
ATOM 2162 C CA . LYS A 1 268 ? 16.623 -17.188 -8.488 1.00 89.38 268 LYS A CA 1
ATOM 2163 C C . LYS A 1 268 ? 15.269 -16.774 -7.904 1.00 89.38 268 LYS A C 1
ATOM 2165 O O . LYS A 1 268 ? 14.510 -17.640 -7.479 1.00 89.38 268 LYS A O 1
ATOM 2170 N N . LEU A 1 269 ? 14.949 -15.478 -7.915 1.00 92.19 269 LEU A N 1
ATOM 2171 C CA . LEU A 1 269 ? 13.652 -14.956 -7.476 1.00 92.19 269 LEU A CA 1
ATOM 2172 C C . LEU A 1 269 ? 12.499 -15.569 -8.283 1.00 92.19 269 LEU A C 1
ATOM 2174 O O . LEU A 1 269 ? 11.489 -15.962 -7.699 1.00 92.19 269 LEU A O 1
ATOM 2178 N N . MET A 1 270 ? 12.645 -15.659 -9.609 1.00 94.81 270 MET A N 1
ATOM 2179 C CA . MET A 1 270 ? 11.644 -16.285 -10.474 1.00 94.81 270 MET A CA 1
ATOM 2180 C C . MET A 1 270 ? 11.436 -17.752 -10.100 1.00 94.81 270 MET A C 1
ATOM 2182 O O . MET A 1 270 ? 10.293 -18.169 -9.945 1.00 94.81 270 MET A O 1
ATOM 2186 N N . HIS A 1 271 ? 12.505 -18.515 -9.859 1.00 92.31 271 HIS A N 1
ATOM 2187 C CA . HIS A 1 271 ? 12.393 -19.897 -9.388 1.00 92.31 271 HIS A CA 1
ATOM 2188 C C . HIS A 1 271 ? 11.726 -20.009 -8.011 1.00 92.31 271 HIS A C 1
ATOM 2190 O O . HIS A 1 271 ? 10.794 -20.794 -7.851 1.00 92.31 271 HIS A O 1
ATOM 2196 N N . GLU A 1 272 ? 12.155 -19.211 -7.028 1.00 89.38 272 GLU A N 1
ATOM 2197 C CA . GLU A 1 272 ? 11.606 -19.220 -5.663 1.00 89.38 272 GLU A CA 1
ATOM 2198 C C . GLU A 1 272 ? 10.104 -18.889 -5.638 1.00 89.38 272 GLU A C 1
ATOM 2200 O O . GLU A 1 272 ? 9.359 -19.432 -4.823 1.00 89.38 272 GLU A O 1
ATOM 2205 N N . LYS A 1 273 ? 9.644 -18.028 -6.552 1.00 90.06 273 LYS A N 1
ATOM 2206 C CA . LYS A 1 273 ? 8.233 -17.645 -6.701 1.00 90.06 273 LYS A CA 1
ATOM 2207 C C . LYS A 1 273 ? 7.472 -18.439 -7.770 1.00 90.06 273 LYS A C 1
ATOM 2209 O O . LYS A 1 273 ? 6.299 -18.160 -8.001 1.00 90.06 273 LYS A O 1
ATOM 2214 N N . SER A 1 274 ? 8.114 -19.428 -8.396 1.00 92.69 274 SER A N 1
ATOM 2215 C CA . SER A 1 274 ? 7.553 -20.239 -9.490 1.00 92.69 274 SER A CA 1
ATOM 2216 C C . SER A 1 274 ? 7.040 -19.421 -10.689 1.00 92.69 274 SER A C 1
ATOM 2218 O O . SER A 1 274 ? 6.055 -19.793 -11.317 1.00 92.69 274 SER A O 1
ATOM 2220 N N . LEU A 1 275 ? 7.707 -18.308 -11.013 1.00 95.75 275 LEU A N 1
ATOM 2221 C CA . LEU A 1 275 ? 7.302 -17.387 -12.075 1.00 95.75 275 LEU A CA 1
ATOM 2222 C C . LEU A 1 275 ? 7.829 -17.836 -13.441 1.00 95.75 275 LEU A C 1
ATOM 2224 O O . LEU A 1 275 ? 9.035 -18.013 -13.615 1.00 95.75 275 LEU A O 1
ATOM 2228 N N . PHE A 1 276 ? 6.954 -17.913 -14.445 1.00 95.31 276 PHE A N 1
ATOM 2229 C CA . PHE A 1 276 ? 7.372 -18.156 -15.835 1.00 95.31 276 PHE A CA 1
ATOM 2230 C C . PHE A 1 276 ? 7.768 -16.861 -16.571 1.00 95.31 276 PHE A C 1
ATOM 2232 O O . PHE A 1 276 ? 8.488 -16.889 -17.574 1.00 95.31 276 PHE A O 1
ATOM 2239 N N . PHE A 1 277 ? 7.298 -15.717 -16.072 1.00 96.88 277 PHE A N 1
ATOM 2240 C CA . PHE A 1 277 ? 7.554 -14.392 -16.622 1.00 96.88 277 PHE A CA 1
ATOM 2241 C C . PHE A 1 277 ? 7.669 -13.362 -15.495 1.00 96.88 277 PHE A C 1
ATOM 2243 O O . PHE A 1 277 ? 6.918 -13.402 -14.516 1.00 96.88 277 PHE A O 1
ATOM 2250 N N . TYR A 1 278 ? 8.607 -12.428 -15.628 1.00 97.81 278 TYR A N 1
ATOM 2251 C CA . TYR A 1 278 ? 8.807 -11.376 -14.640 1.00 97.81 278 TYR A CA 1
ATOM 2252 C C . TYR A 1 278 ? 9.178 -10.049 -15.295 1.00 97.81 278 TYR A C 1
ATOM 2254 O O . TYR A 1 278 ? 10.076 -9.995 -16.129 1.00 97.81 278 TYR A O 1
ATOM 2262 N N . GLY A 1 279 ? 8.501 -8.973 -14.905 1.00 97.50 279 GLY A N 1
ATOM 2263 C CA . GLY A 1 279 ? 8.805 -7.621 -15.358 1.00 97.50 279 GLY A CA 1
ATOM 2264 C C . GLY A 1 279 ? 9.242 -6.703 -14.220 1.00 97.50 279 GLY A C 1
ATOM 2265 O O . GLY A 1 279 ? 8.798 -6.842 -13.078 1.00 97.50 279 GLY A O 1
ATOM 2266 N N . ILE A 1 280 ? 10.070 -5.716 -14.549 1.00 97.12 280 ILE A N 1
ATOM 2267 C CA . ILE A 1 280 ? 10.430 -4.609 -13.661 1.00 97.12 280 ILE A CA 1
ATOM 2268 C C . ILE A 1 280 ? 10.158 -3.306 -14.407 1.00 97.12 280 ILE A C 1
ATOM 2270 O O . ILE A 1 280 ? 10.761 -3.044 -15.446 1.00 97.12 280 ILE A O 1
ATOM 2274 N N . LEU A 1 281 ? 9.244 -2.501 -13.872 1.00 96.81 281 LEU A N 1
ATOM 2275 C CA . LEU A 1 281 ? 8.859 -1.196 -14.396 1.00 96.81 281 LEU A CA 1
ATOM 2276 C C . LEU A 1 281 ? 9.465 -0.093 -13.526 1.00 96.81 281 LEU A C 1
ATOM 2278 O O . LEU A 1 281 ? 9.118 0.025 -12.351 1.00 96.81 281 LEU A O 1
ATOM 2282 N N . SER A 1 282 ? 10.322 0.753 -14.086 1.00 94.81 282 SER A N 1
ATOM 2283 C CA . SER A 1 282 ? 10.880 1.888 -13.351 1.00 94.81 282 SER A CA 1
ATOM 2284 C C . SER A 1 282 ? 9.998 3.138 -13.430 1.00 94.81 282 SER A C 1
ATOM 2286 O O . SER A 1 282 ? 9.160 3.304 -14.321 1.00 94.81 282 SER A O 1
ATOM 2288 N N . CYS A 1 283 ? 10.168 4.026 -12.453 1.00 92.75 283 CYS A N 1
ATOM 2289 C CA . CYS A 1 283 ? 9.758 5.425 -12.484 1.00 92.75 283 CYS A CA 1
ATOM 2290 C C . CYS A 1 283 ? 10.757 6.243 -11.676 1.00 92.75 283 CYS A C 1
ATOM 2292 O O . CYS A 1 283 ? 10.714 6.227 -10.448 1.00 92.75 283 CYS A O 1
ATOM 2294 N N . PHE A 1 284 ? 11.639 6.969 -12.342 1.00 90.31 284 PHE A N 1
ATOM 2295 C CA . PHE A 1 284 ? 12.713 7.700 -11.680 1.00 90.31 284 PHE A CA 1
ATOM 2296 C C . PHE A 1 284 ? 12.775 9.132 -12.186 1.00 90.31 284 PHE A C 1
ATOM 2298 O O . PHE A 1 284 ? 12.354 9.448 -13.299 1.00 90.31 284 PHE A O 1
ATOM 2305 N N . LYS A 1 285 ? 13.280 10.014 -11.332 1.00 87.62 285 LYS A N 1
ATOM 2306 C CA . LYS A 1 285 ? 13.486 11.421 -11.653 1.00 87.62 285 LYS A CA 1
ATOM 2307 C C . LYS A 1 285 ? 14.821 11.574 -12.373 1.00 87.62 285 LYS A C 1
ATOM 2309 O O . LYS A 1 285 ? 15.828 11.051 -11.893 1.00 87.62 285 LYS A O 1
ATOM 2314 N N . ILE A 1 286 ? 14.849 12.292 -13.494 1.00 87.12 286 ILE A N 1
ATOM 2315 C CA . ILE A 1 286 ? 16.118 12.610 -14.155 1.00 87.12 286 ILE A CA 1
ATOM 2316 C C . ILE A 1 286 ? 16.890 13.560 -13.238 1.00 87.12 286 ILE A C 1
ATOM 2318 O O . ILE A 1 286 ? 16.346 14.561 -12.755 1.00 87.12 286 ILE A O 1
ATOM 2322 N N . LYS A 1 287 ? 18.160 13.229 -12.996 1.00 81.56 287 LYS A N 1
ATOM 2323 C CA . LYS A 1 287 ? 19.050 13.990 -12.120 1.00 81.56 287 LYS A CA 1
ATOM 2324 C C . LYS A 1 287 ? 19.039 15.477 -12.494 1.00 81.56 287 LYS A C 1
ATOM 2326 O O . LYS A 1 287 ? 19.145 15.820 -13.665 1.00 81.56 287 LYS A O 1
ATOM 2331 N N . ASP A 1 288 ? 18.890 16.331 -11.484 1.00 81.75 288 ASP A N 1
ATOM 2332 C CA . ASP A 1 288 ? 18.886 17.797 -11.605 1.00 81.75 288 ASP A CA 1
ATOM 2333 C C . ASP A 1 288 ? 17.743 18.399 -12.456 1.00 81.75 288 ASP A C 1
ATOM 2335 O O . ASP A 1 288 ? 17.797 19.566 -12.835 1.00 81.75 288 ASP A O 1
ATOM 2339 N N . THR A 1 289 ? 16.664 17.646 -12.705 1.00 82.69 289 THR A N 1
ATOM 2340 C CA . THR A 1 289 ? 15.452 18.141 -13.392 1.00 82.69 289 THR A CA 1
ATOM 2341 C C . THR A 1 289 ? 14.192 17.903 -12.554 1.00 82.69 289 THR A C 1
ATOM 2343 O O . THR A 1 289 ? 14.253 17.269 -11.504 1.00 82.69 289 THR A O 1
ATOM 2346 N N . THR A 1 290 ? 13.027 18.376 -13.004 1.00 80.19 290 THR A N 1
ATOM 2347 C CA . THR A 1 290 ? 11.708 17.985 -12.462 1.00 80.19 290 THR A CA 1
ATOM 2348 C C . THR A 1 290 ? 11.043 16.860 -13.255 1.00 80.19 290 THR A C 1
ATOM 2350 O O . THR A 1 290 ? 9.918 16.475 -12.948 1.00 80.19 290 THR A O 1
ATOM 2353 N N . GLU A 1 291 ? 11.711 16.356 -14.289 1.00 87.00 291 GLU A N 1
ATOM 2354 C CA . GLU A 1 291 ? 11.155 15.387 -15.222 1.00 87.00 291 GLU A CA 1
ATOM 2355 C C . GLU A 1 291 ? 11.342 13.957 -14.716 1.00 87.00 291 GLU A C 1
ATOM 2357 O O . GLU A 1 291 ? 12.331 13.618 -14.060 1.00 87.00 291 GLU A O 1
ATOM 2362 N N . PHE A 1 292 ? 10.374 13.107 -15.043 1.00 89.06 292 PHE A N 1
ATOM 2363 C CA . PHE A 1 292 ? 10.381 11.690 -14.706 1.00 89.06 292 PHE A CA 1
ATOM 2364 C C . PHE A 1 292 ? 10.467 10.847 -15.978 1.00 89.06 292 PHE A C 1
ATOM 2366 O O . PHE A 1 292 ? 9.856 11.177 -16.995 1.00 89.06 292 PHE A O 1
ATOM 2373 N N . LYS A 1 293 ? 11.185 9.727 -15.890 1.00 93.94 293 LYS A N 1
ATOM 2374 C CA . LYS A 1 293 ? 11.292 8.699 -16.930 1.00 93.94 293 LYS A CA 1
ATOM 2375 C C . LYS A 1 293 ? 10.853 7.337 -16.413 1.00 93.94 293 LYS A C 1
ATOM 2377 O O . LYS A 1 293 ? 10.751 7.113 -15.203 1.00 93.94 293 LYS A O 1
ATOM 2382 N N . ARG A 1 294 ? 10.572 6.441 -17.357 1.00 95.62 294 ARG A N 1
ATOM 2383 C CA . ARG A 1 294 ? 10.265 5.035 -17.115 1.00 95.62 294 ARG A CA 1
ATOM 2384 C C . ARG A 1 294 ? 11.000 4.171 -18.127 1.00 95.62 294 ARG A C 1
ATOM 2386 O O . ARG A 1 294 ? 11.027 4.485 -19.314 1.00 95.62 294 ARG A O 1
ATOM 2393 N N . ASP A 1 295 ? 11.453 3.030 -17.656 1.00 95.75 295 ASP A N 1
ATOM 2394 C CA . ASP A 1 295 ? 11.970 1.938 -18.459 1.00 95.75 295 ASP A CA 1
ATOM 2395 C C . ASP A 1 295 ? 11.353 0.629 -17.969 1.00 95.75 295 ASP A C 1
ATOM 2397 O O . ASP A 1 295 ? 10.755 0.539 -16.890 1.00 95.75 295 ASP A O 1
ATOM 2401 N N . LEU A 1 296 ? 11.455 -0.387 -18.810 1.00 96.81 296 LEU A N 1
ATOM 2402 C CA . LEU A 1 296 ? 10.857 -1.688 -18.590 1.00 96.81 296 LEU A CA 1
ATOM 2403 C C . LEU A 1 296 ? 11.872 -2.761 -18.944 1.00 96.81 296 LEU A C 1
ATOM 2405 O O . LEU A 1 296 ? 12.402 -2.778 -20.052 1.00 96.81 296 LEU A O 1
ATOM 2409 N N . ILE A 1 297 ? 12.104 -3.691 -18.025 1.00 96.69 297 ILE A N 1
ATOM 2410 C CA . ILE A 1 297 ? 12.856 -4.910 -18.314 1.00 96.69 297 ILE A CA 1
ATOM 2411 C C . ILE A 1 297 ? 11.982 -6.133 -18.074 1.00 96.69 297 ILE A C 1
ATOM 2413 O O . ILE A 1 297 ? 11.275 -6.216 -17.070 1.00 96.69 297 ILE A O 1
ATOM 2417 N N . LEU A 1 298 ? 12.012 -7.067 -19.020 1.00 97.69 298 LEU A N 1
ATOM 2418 C CA . LEU A 1 298 ? 11.178 -8.263 -19.047 1.00 97.69 298 LEU A CA 1
ATOM 2419 C C . LEU A 1 298 ? 12.065 -9.503 -19.115 1.00 97.69 298 LEU A C 1
ATOM 2421 O O . LEU A 1 298 ? 12.874 -9.614 -20.031 1.00 97.69 298 LEU A O 1
ATOM 2425 N N . PHE A 1 299 ? 11.881 -10.434 -18.183 1.00 97.44 299 PHE A N 1
ATOM 2426 C CA . PHE A 1 299 ? 12.649 -11.668 -18.038 1.00 97.44 299 PHE A CA 1
ATOM 2427 C C . PHE A 1 299 ? 11.777 -12.893 -18.303 1.00 97.44 299 PHE A C 1
ATOM 2429 O O . PHE A 1 299 ? 10.671 -13.010 -17.766 1.00 97.44 299 PHE A O 1
ATOM 2436 N N . SER A 1 300 ? 12.284 -13.820 -19.118 1.00 96.75 300 SER A N 1
ATOM 2437 C CA . SER A 1 300 ? 11.671 -15.131 -19.370 1.00 96.75 300 SER A CA 1
ATOM 2438 C C . SER A 1 300 ? 12.603 -16.025 -20.197 1.00 96.75 300 SER A C 1
ATOM 2440 O O . SER A 1 300 ? 13.759 -15.682 -20.450 1.00 96.75 300 SER A O 1
ATOM 2442 N N . ASN A 1 301 ? 12.092 -17.169 -20.656 1.00 94.38 301 ASN A N 1
ATOM 2443 C CA . ASN A 1 301 ? 12.761 -17.997 -21.650 1.00 94.38 301 ASN A CA 1
ATOM 2444 C C . ASN A 1 301 ? 12.708 -17.365 -23.052 1.00 94.38 301 ASN A C 1
ATOM 2446 O O . ASN A 1 301 ? 11.866 -16.516 -23.354 1.00 94.38 301 ASN A O 1
ATOM 2450 N N . LYS A 1 302 ? 13.592 -17.839 -23.937 1.00 92.94 302 LYS A N 1
ATOM 2451 C CA . LYS A 1 302 ? 13.757 -17.326 -25.303 1.00 92.94 302 LYS A CA 1
ATOM 2452 C C . LYS A 1 302 ? 12.444 -17.255 -26.097 1.00 92.94 302 LYS A C 1
ATOM 2454 O O . LYS A 1 302 ? 12.173 -16.236 -26.723 1.00 92.94 302 LYS A O 1
ATOM 2459 N N . ASN A 1 303 ? 11.624 -18.307 -26.052 1.00 91.44 303 ASN A N 1
ATOM 2460 C CA . ASN A 1 303 ? 10.399 -18.395 -26.853 1.00 91.44 303 ASN A CA 1
ATOM 2461 C C . ASN A 1 303 ? 9.384 -17.317 -26.454 1.00 91.44 303 ASN A C 1
ATOM 2463 O O . ASN A 1 303 ? 8.757 -16.700 -27.314 1.00 91.44 303 ASN A O 1
ATOM 2467 N N . ILE A 1 304 ? 9.243 -17.078 -25.149 1.00 94.00 304 ILE A N 1
ATOM 2468 C CA . ILE A 1 304 ? 8.336 -16.060 -24.617 1.00 94.00 304 ILE A CA 1
ATOM 2469 C C . ILE A 1 304 ? 8.850 -14.663 -24.951 1.00 94.00 304 ILE A C 1
ATOM 2471 O O . ILE A 1 304 ? 8.087 -13.831 -25.437 1.00 94.00 304 ILE A O 1
ATOM 2475 N N . LEU A 1 305 ? 10.149 -14.412 -24.764 1.00 95.50 305 LEU A N 1
ATOM 2476 C CA . LEU A 1 305 ? 10.746 -13.122 -25.107 1.00 95.50 305 LEU A CA 1
ATOM 2477 C C . LEU A 1 305 ? 10.616 -12.814 -26.604 1.00 95.50 305 LEU A C 1
ATOM 2479 O O . LEU A 1 305 ? 10.296 -11.687 -26.963 1.00 95.50 305 LEU A O 1
ATOM 2483 N N . ASP A 1 306 ? 10.792 -13.792 -27.491 1.00 92.56 306 ASP A N 1
ATOM 2484 C CA . ASP A 1 306 ? 10.643 -13.563 -28.933 1.00 92.56 306 ASP A CA 1
ATOM 2485 C C . ASP A 1 306 ? 9.197 -13.192 -29.310 1.00 92.56 306 ASP A C 1
ATOM 2487 O O . ASP A 1 306 ? 8.988 -12.257 -30.089 1.00 92.56 306 ASP A O 1
ATOM 2491 N N . LYS A 1 307 ? 8.194 -13.838 -28.696 1.00 92.00 307 LYS A N 1
ATOM 2492 C CA . LYS A 1 307 ? 6.778 -13.466 -28.863 1.00 92.00 307 LYS A CA 1
ATOM 2493 C C . LYS A 1 307 ? 6.477 -12.072 -28.293 1.00 92.00 307 LYS A C 1
ATOM 2495 O O . LYS A 1 307 ? 5.781 -11.289 -28.936 1.00 92.00 307 LYS A O 1
ATOM 2500 N N . ILE A 1 308 ? 7.030 -11.723 -27.129 1.00 94.31 308 ILE A N 1
ATOM 2501 C CA . ILE A 1 308 ? 6.872 -10.382 -26.544 1.00 94.31 308 ILE A CA 1
ATOM 2502 C C . ILE A 1 308 ? 7.501 -9.326 -27.438 1.00 94.31 308 ILE A C 1
ATOM 2504 O O . ILE A 1 308 ? 6.846 -8.342 -27.752 1.00 94.31 308 ILE A O 1
ATOM 2508 N N . LYS A 1 309 ? 8.731 -9.535 -27.909 1.00 94.12 309 LYS A N 1
ATOM 2509 C CA . LYS A 1 309 ? 9.409 -8.590 -28.800 1.00 94.12 309 LYS A CA 1
ATOM 2510 C C . LYS A 1 309 ? 8.605 -8.319 -30.074 1.00 94.12 309 LYS A C 1
ATOM 2512 O O . LYS A 1 309 ? 8.622 -7.194 -30.563 1.00 94.12 309 LYS A O 1
ATOM 2517 N N . PHE A 1 310 ? 7.931 -9.335 -30.613 1.00 92.44 310 PHE A N 1
ATOM 2518 C CA . PHE A 1 310 ? 7.105 -9.196 -31.810 1.00 92.44 310 PHE A CA 1
ATOM 2519 C C . PHE A 1 310 ? 5.808 -8.410 -31.553 1.00 92.44 310 PHE A C 1
ATOM 2521 O O . PHE A 1 310 ? 5.415 -7.599 -32.387 1.00 92.44 310 PHE A O 1
ATOM 2528 N N . ASN A 1 311 ? 5.161 -8.624 -30.404 1.00 91.94 311 ASN A N 1
ATOM 2529 C CA . ASN A 1 311 ? 3.859 -8.025 -30.093 1.00 91.94 311 ASN A CA 1
ATOM 2530 C C . ASN A 1 311 ? 3.954 -6.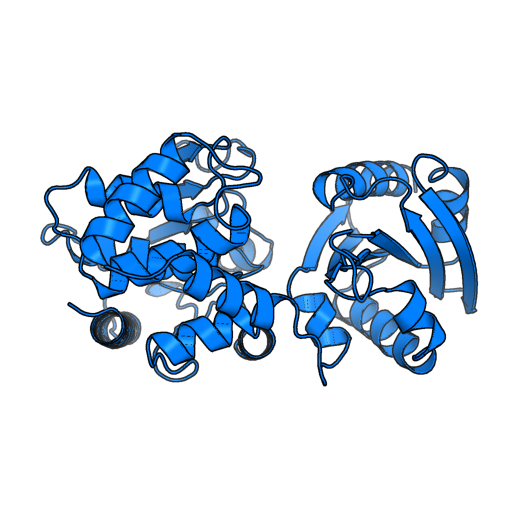672 -29.358 1.00 91.94 311 ASN A C 1
ATOM 2532 O O . ASN A 1 311 ? 3.081 -5.819 -29.509 1.00 91.94 311 ASN A O 1
ATOM 2536 N N . LEU A 1 312 ? 5.014 -6.450 -28.579 1.00 90.38 312 LEU A N 1
ATOM 2537 C CA . LEU A 1 312 ? 5.231 -5.264 -27.748 1.00 90.38 312 LEU A CA 1
ATOM 2538 C C . LEU A 1 312 ? 6.053 -4.208 -28.500 1.00 90.38 312 LEU A C 1
ATOM 2540 O O . LEU A 1 312 ? 7.229 -3.983 -28.216 1.00 90.38 312 LEU A O 1
ATOM 2544 N N . ILE A 1 313 ? 5.427 -3.584 -29.495 1.00 84.50 313 ILE A N 1
ATOM 2545 C CA . ILE A 1 313 ? 6.066 -2.573 -30.360 1.00 84.50 313 ILE A CA 1
ATOM 2546 C C . ILE A 1 313 ? 5.549 -1.151 -30.127 1.00 84.50 313 ILE A C 1
ATOM 2548 O O . ILE A 1 313 ? 6.143 -0.188 -30.605 1.00 84.50 313 ILE A O 1
ATOM 2552 N N . LYS A 1 314 ? 4.418 -1.009 -29.435 1.00 88.69 314 LYS A N 1
ATOM 2553 C CA . LYS A 1 314 ? 3.757 0.277 -29.226 1.00 88.69 314 LYS A CA 1
ATOM 2554 C C . LYS A 1 314 ? 4.207 0.893 -27.903 1.00 88.69 314 LYS A C 1
ATOM 2556 O O . LYS A 1 314 ? 4.315 0.191 -26.906 1.00 88.69 314 LYS A O 1
ATOM 2561 N N . ASP A 1 315 ? 4.428 2.205 -27.905 1.00 91.38 315 ASP A N 1
ATOM 2562 C CA . ASP A 1 315 ? 4.707 3.017 -26.711 1.00 91.38 315 ASP A CA 1
ATOM 2563 C C . ASP A 1 315 ? 6.008 2.664 -25.950 1.00 91.38 315 ASP A C 1
ATOM 2565 O O . ASP A 1 315 ? 6.290 3.230 -24.891 1.00 91.38 315 ASP A O 1
ATOM 2569 N N . VAL A 1 316 ? 6.845 1.801 -26.533 1.00 94.50 316 VAL A N 1
ATOM 2570 C CA . VAL A 1 316 ? 8.186 1.434 -26.061 1.00 94.50 316 VAL A CA 1
ATOM 2571 C C . VAL A 1 316 ? 9.209 1.496 -27.186 1.00 94.50 316 VAL A C 1
ATOM 2573 O O . VAL A 1 316 ? 8.878 1.330 -28.359 1.00 94.50 316 VAL A O 1
ATOM 2576 N N . THR A 1 317 ? 10.472 1.661 -26.806 1.00 95.19 317 THR A N 1
ATOM 2577 C CA . THR A 1 317 ? 11.634 1.546 -27.688 1.00 95.19 317 THR A CA 1
ATOM 2578 C C . THR A 1 317 ? 12.568 0.473 -27.138 1.00 95.19 317 THR A C 1
ATOM 2580 O O . THR A 1 317 ? 12.987 0.551 -25.986 1.00 95.19 317 THR A O 1
ATOM 2583 N N . LEU A 1 318 ? 12.884 -0.555 -27.934 1.00 95.31 318 LEU A N 1
ATOM 2584 C CA . LEU A 1 318 ? 13.788 -1.630 -27.510 1.00 95.31 318 LEU A CA 1
ATOM 2585 C C . LEU A 1 318 ? 15.225 -1.103 -27.414 1.00 95.31 318 LEU A C 1
ATOM 2587 O O . LEU A 1 318 ? 15.793 -0.671 -28.414 1.00 95.31 318 LEU A O 1
ATOM 2591 N N . VAL A 1 319 ? 15.810 -1.203 -26.224 1.00 94.62 319 VAL A N 1
ATOM 2592 C CA . VAL A 1 319 ? 17.187 -0.796 -25.916 1.00 94.62 319 VAL A CA 1
ATOM 2593 C C . VAL A 1 319 ? 18.140 -1.979 -26.068 1.00 94.62 319 VAL A C 1
ATOM 2595 O O . VAL A 1 319 ? 19.155 -1.877 -26.752 1.00 94.62 319 VAL A O 1
ATOM 2598 N N . GLU A 1 320 ? 17.809 -3.126 -25.469 1.00 93.25 320 GLU A N 1
ATOM 2599 C CA . GLU A 1 320 ? 18.667 -4.316 -25.483 1.00 93.25 320 GLU A CA 1
ATOM 2600 C C . GLU A 1 320 ? 17.838 -5.610 -25.503 1.00 93.25 320 GLU A C 1
ATOM 2602 O O . GLU A 1 320 ? 16.797 -5.715 -24.857 1.00 93.25 320 GLU A O 1
ATOM 2607 N N . ARG A 1 321 ? 18.327 -6.630 -26.220 1.00 91.12 321 ARG A N 1
ATOM 2608 C CA . ARG A 1 321 ? 17.908 -8.032 -26.060 1.00 91.12 321 ARG A CA 1
ATOM 2609 C C . ARG A 1 321 ? 19.125 -8.845 -25.662 1.00 91.12 321 ARG A C 1
ATOM 2611 O O . ARG A 1 321 ? 20.117 -8.838 -26.389 1.00 91.12 321 ARG A O 1
ATOM 2618 N N . ASN A 1 322 ? 19.003 -9.608 -24.585 1.00 91.69 322 ASN A N 1
ATOM 2619 C CA . ASN A 1 322 ? 20.076 -10.459 -24.100 1.00 91.69 322 ASN A CA 1
ATOM 2620 C C . ASN A 1 322 ? 19.559 -11.874 -23.829 1.00 91.69 322 ASN A C 1
ATOM 2622 O O . ASN A 1 322 ? 18.501 -12.062 -23.230 1.00 91.69 322 ASN A O 1
ATOM 2626 N N . GLU A 1 323 ? 20.299 -12.872 -24.294 1.00 89.44 323 GLU A N 1
ATOM 2627 C CA . GLU A 1 323 ? 20.010 -14.286 -24.063 1.00 89.44 323 GLU A CA 1
ATOM 2628 C C . GLU A 1 323 ? 21.158 -14.844 -23.225 1.00 89.44 323 GLU A C 1
ATOM 2630 O O . GLU A 1 323 ? 22.258 -15.040 -23.737 1.00 89.44 323 GLU A O 1
ATOM 2635 N N . ILE A 1 324 ? 20.907 -15.048 -21.930 1.00 85.12 324 ILE A N 1
ATOM 2636 C CA . ILE A 1 324 ? 21.931 -15.483 -20.971 1.00 85.12 324 ILE A CA 1
ATOM 2637 C C . ILE A 1 324 ? 22.157 -16.987 -21.140 1.00 85.12 324 ILE A C 1
ATOM 2639 O O . ILE A 1 324 ? 23.288 -17.445 -21.293 1.00 85.12 324 ILE A O 1
ATOM 2643 N N . HIS A 1 325 ? 21.066 -17.752 -21.199 1.00 85.81 325 HIS A N 1
ATOM 2644 C CA . HIS A 1 325 ? 21.037 -19.131 -21.685 1.00 85.81 325 HIS A CA 1
ATOM 2645 C C . HIS A 1 325 ? 19.640 -19.489 -22.212 1.00 85.81 325 HIS A C 1
ATOM 2647 O O . HIS A 1 325 ? 18.703 -18.701 -22.150 1.00 85.81 325 HIS A O 1
ATOM 2653 N N . LYS A 1 326 ? 19.471 -20.707 -22.747 1.00 75.56 326 LYS A N 1
ATOM 2654 C CA . LYS A 1 326 ? 18.244 -21.113 -23.465 1.00 75.56 326 LYS A CA 1
ATOM 2655 C C . LYS A 1 326 ? 16.941 -20.900 -22.677 1.00 75.56 326 LYS A C 1
ATOM 2657 O O . LYS A 1 326 ? 15.907 -20.616 -23.277 1.00 75.56 326 LYS A O 1
ATOM 2662 N N . SER A 1 327 ? 16.983 -21.058 -21.358 1.00 85.50 327 SER A N 1
ATOM 2663 C CA . SER A 1 327 ? 15.827 -20.923 -20.465 1.00 85.50 327 SER A CA 1
ATOM 2664 C C . SER A 1 327 ? 15.669 -19.540 -19.828 1.00 85.50 327 SER A C 1
ATOM 2666 O O . SER A 1 327 ? 14.645 -19.320 -19.190 1.00 85.50 327 SER A O 1
ATOM 2668 N N . PHE A 1 328 ? 16.620 -18.616 -20.007 1.00 93.81 328 PHE A N 1
ATOM 2669 C CA . PHE A 1 328 ? 16.600 -17.324 -19.324 1.00 93.81 328 PHE A CA 1
ATOM 2670 C C . PHE A 1 328 ? 17.310 -16.219 -20.119 1.00 93.81 328 PHE A C 1
ATOM 2672 O O . PHE A 1 328 ? 18.448 -16.354 -20.575 1.00 93.81 328 PHE A O 1
ATOM 2679 N N . GLY A 1 329 ? 16.630 -15.091 -20.265 1.00 95.19 329 GLY A N 1
ATOM 2680 C CA . GLY A 1 329 ? 17.154 -13.879 -20.876 1.00 95.19 329 GLY A CA 1
ATOM 2681 C C . GLY A 1 329 ? 16.282 -12.684 -20.526 1.00 95.19 329 GLY A C 1
ATOM 2682 O O . GLY A 1 329 ? 15.373 -12.793 -19.697 1.00 95.19 329 GLY A O 1
ATOM 2683 N N . TYR A 1 330 ? 16.533 -11.554 -21.183 1.00 96.62 330 TYR A N 1
ATOM 2684 C CA . TYR A 1 330 ? 15.717 -10.362 -21.006 1.00 96.62 330 TYR A CA 1
ATOM 2685 C C . TYR A 1 330 ? 15.571 -9.495 -22.256 1.00 96.62 330 TYR A C 1
ATOM 2687 O O . TYR A 1 330 ? 16.371 -9.542 -23.197 1.00 96.62 330 TYR A O 1
ATOM 2695 N N . LEU A 1 331 ? 14.535 -8.660 -22.219 1.00 97.19 331 LEU A N 1
ATOM 2696 C CA . LEU A 1 331 ? 14.323 -7.519 -23.103 1.00 97.19 331 LEU A CA 1
ATOM 2697 C C . LEU A 1 331 ? 14.283 -6.247 -22.263 1.00 97.19 331 LEU A C 1
ATOM 2699 O O . LEU A 1 331 ? 13.544 -6.190 -21.284 1.00 97.19 331 LEU A O 1
ATOM 2703 N N . LEU A 1 332 ? 15.057 -5.245 -22.659 1.00 96.38 332 LEU A N 1
ATOM 2704 C CA . LEU A 1 332 ? 15.140 -3.944 -22.008 1.00 96.38 332 LEU A CA 1
ATOM 2705 C C . LEU A 1 332 ? 14.569 -2.875 -22.939 1.00 96.38 332 LEU A C 1
ATOM 2707 O O . LEU A 1 332 ? 14.970 -2.790 -24.100 1.00 96.38 332 LEU A O 1
ATOM 2711 N N . TYR A 1 333 ? 13.660 -2.057 -22.424 1.00 97.06 333 TYR A N 1
ATOM 2712 C CA . TYR A 1 333 ? 12.926 -1.036 -23.160 1.00 97.06 333 TYR A CA 1
ATOM 2713 C C . TYR A 1 333 ? 12.972 0.311 -22.443 1.00 97.06 333 TYR A C 1
ATOM 2715 O O . TYR A 1 333 ? 12.834 0.359 -21.223 1.00 97.06 333 TYR A O 1
ATOM 2723 N N . GLU A 1 334 ? 13.049 1.399 -23.206 1.00 95.50 334 GLU A N 1
ATOM 2724 C CA . GLU A 1 334 ? 12.648 2.735 -22.751 1.00 95.50 334 GLU A CA 1
ATOM 2725 C C . GLU A 1 334 ? 11.147 2.909 -23.030 1.00 95.50 334 GLU A C 1
ATOM 2727 O O . GLU A 1 334 ? 10.655 2.492 -24.084 1.00 95.50 334 GLU A O 1
ATOM 2732 N N . ILE A 1 335 ? 10.397 3.491 -22.090 1.00 95.44 335 ILE A N 1
ATOM 2733 C CA . ILE A 1 335 ? 8.965 3.757 -22.271 1.00 95.44 335 ILE A CA 1
ATOM 2734 C C . ILE A 1 335 ? 8.783 5.184 -22.780 1.00 95.44 335 ILE A C 1
ATOM 2736 O O . ILE A 1 335 ? 9.209 6.146 -22.142 1.00 95.44 335 ILE A O 1
ATOM 2740 N N . ASN A 1 336 ? 8.067 5.327 -23.896 1.00 90.81 336 ASN A N 1
ATOM 2741 C CA . ASN A 1 336 ? 7.942 6.599 -24.610 1.00 90.81 336 ASN A CA 1
ATOM 2742 C C . ASN A 1 336 ? 7.153 7.658 -23.816 1.00 90.81 336 ASN A C 1
ATOM 2744 O O . ASN A 1 336 ? 7.339 8.855 -24.028 1.00 90.81 336 ASN A O 1
ATOM 2748 N N . PHE A 1 337 ? 6.270 7.234 -22.903 1.00 88.88 337 PHE A N 1
ATOM 2749 C CA . PHE A 1 337 ? 5.423 8.126 -22.109 1.00 88.88 337 PHE A CA 1
ATOM 2750 C 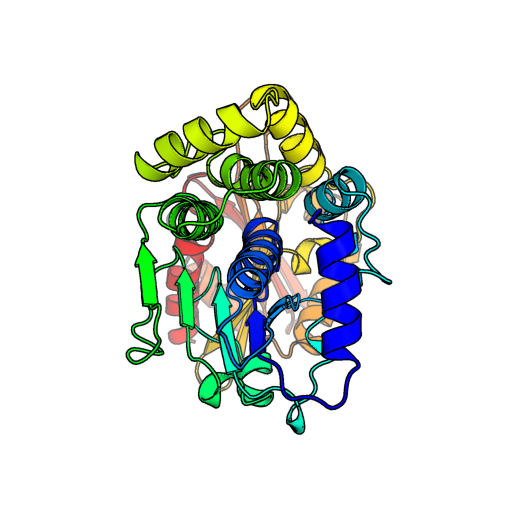C . PHE A 1 337 ? 5.447 7.776 -20.617 1.00 88.88 337 PHE A C 1
ATOM 2752 O O . PHE A 1 337 ? 5.018 6.701 -20.195 1.00 88.88 337 PHE A O 1
ATOM 2759 N N . VAL A 1 338 ? 5.846 8.739 -19.782 1.00 87.38 338 VAL A N 1
ATOM 2760 C CA . VAL A 1 338 ? 5.927 8.581 -18.317 1.00 87.38 338 VAL A CA 1
ATOM 2761 C C . VAL A 1 338 ? 4.577 8.278 -17.644 1.00 87.38 338 VAL A C 1
ATOM 2763 O O . VAL A 1 338 ? 4.531 7.723 -16.544 1.00 87.38 338 VAL A O 1
ATOM 2766 N N . SER A 1 339 ? 3.459 8.602 -18.298 1.00 85.44 339 SER A N 1
ATOM 2767 C CA . SER A 1 339 ? 2.103 8.316 -17.810 1.00 85.44 339 SER A CA 1
ATOM 2768 C C . SER A 1 339 ? 1.748 6.822 -17.832 1.00 85.44 339 SER A C 1
ATOM 2770 O O . SER A 1 339 ? 0.805 6.408 -17.154 1.00 85.44 339 SER A O 1
ATOM 2772 N N . LEU A 1 340 ? 2.501 5.992 -18.562 1.00 88.50 340 LEU A N 1
ATOM 2773 C CA . LEU A 1 340 ? 2.238 4.559 -18.699 1.00 88.50 340 LEU A CA 1
ATOM 2774 C C . LEU A 1 340 ? 2.766 3.793 -17.482 1.00 88.50 340 LEU A C 1
ATOM 2776 O O . LEU A 1 340 ? 3.906 3.333 -17.422 1.00 88.50 340 LEU A O 1
ATOM 2780 N N . THR A 1 341 ? 1.907 3.691 -16.470 1.00 88.75 341 THR A N 1
ATOM 2781 C CA . THR A 1 341 ? 2.192 2.994 -15.208 1.00 88.75 341 THR A CA 1
ATOM 2782 C C . THR A 1 341 ? 1.953 1.484 -15.308 1.00 88.75 341 THR A C 1
ATOM 2784 O O . THR A 1 341 ? 1.483 0.970 -16.323 1.00 88.75 341 THR A O 1
ATOM 2787 N N . ARG A 1 342 ? 2.166 0.758 -14.201 1.00 90.00 342 ARG A N 1
ATOM 2788 C CA . ARG A 1 342 ? 1.801 -0.662 -14.078 1.00 90.00 342 ARG A CA 1
ATOM 2789 C C . ARG A 1 342 ? 0.339 -0.936 -14.447 1.00 90.00 342 ARG A C 1
ATOM 2791 O O . ARG A 1 342 ? 0.055 -2.002 -14.970 1.00 90.00 342 ARG A O 1
ATOM 2798 N N . LYS A 1 343 ? -0.579 0.015 -14.224 1.00 85.88 343 LYS A N 1
ATOM 2799 C CA . LYS A 1 343 ? -1.998 -0.131 -14.604 1.00 85.88 343 LYS A CA 1
ATOM 2800 C C . LYS A 1 343 ? -2.203 -0.216 -16.124 1.00 85.88 343 LYS A C 1
ATOM 2802 O O . LYS A 1 343 ? -3.186 -0.807 -16.548 1.00 85.88 343 LYS A O 1
ATOM 2807 N N . HIS A 1 344 ? -1.291 0.352 -16.916 1.00 89.88 344 HIS A N 1
ATOM 2808 C CA . HIS A 1 344 ? -1.276 0.215 -18.373 1.00 89.88 344 HIS A CA 1
ATOM 2809 C C . HIS A 1 344 ? -0.536 -1.057 -18.806 1.00 89.88 344 HIS A C 1
ATOM 2811 O O . HIS A 1 344 ? -1.077 -1.853 -19.562 1.00 89.88 344 HIS A O 1
ATOM 2817 N N . TRP A 1 345 ? 0.673 -1.287 -18.282 1.00 92.00 345 TRP A N 1
ATOM 2818 C CA . TRP A 1 345 ? 1.506 -2.411 -18.723 1.00 92.00 345 TRP A CA 1
ATOM 2819 C C . TRP A 1 345 ? 0.994 -3.779 -18.283 1.00 92.00 345 TRP A C 1
ATOM 2821 O O . TRP A 1 345 ? 1.183 -4.749 -19.004 1.00 92.00 345 TRP A O 1
ATOM 2831 N N . HIS A 1 346 ? 0.332 -3.874 -17.127 1.00 91.69 346 HIS A N 1
ATOM 2832 C CA . HIS A 1 346 ? -0.239 -5.130 -16.650 1.00 91.69 346 HIS A CA 1
ATOM 2833 C C . HIS A 1 346 ? -1.197 -5.774 -17.675 1.00 91.69 346 HIS A C 1
ATOM 2835 O O . HIS A 1 346 ? -0.899 -6.887 -18.101 1.00 91.69 346 HIS A O 1
ATOM 2841 N N . PRO A 1 347 ? -2.293 -5.119 -18.116 1.00 90.75 347 PRO A N 1
ATOM 2842 C CA . PRO A 1 347 ? -3.220 -5.727 -19.073 1.00 90.75 347 PRO A CA 1
ATOM 2843 C C . PRO A 1 347 ? -2.601 -5.979 -20.457 1.00 90.75 347 PRO A C 1
ATOM 2845 O O . PRO A 1 347 ? -2.931 -6.984 -21.082 1.00 90.75 347 PRO A O 1
ATOM 2848 N N . GLU A 1 348 ? -1.695 -5.117 -20.933 1.00 92.62 348 GLU A N 1
ATOM 2849 C CA . GLU A 1 348 ? -1.008 -5.316 -22.221 1.00 92.62 348 GLU A CA 1
ATOM 2850 C C . GLU A 1 348 ? -0.102 -6.554 -22.193 1.00 92.62 348 GLU A C 1
ATOM 2852 O O . GLU A 1 348 ? -0.167 -7.400 -23.085 1.00 92.62 348 GLU A O 1
ATOM 2857 N N . LEU A 1 349 ? 0.705 -6.701 -21.136 1.00 94.00 349 LEU A N 1
ATOM 2858 C CA . LEU A 1 349 ? 1.545 -7.881 -20.948 1.00 94.00 349 LEU A CA 1
ATOM 2859 C C . LEU A 1 349 ? 0.684 -9.125 -20.752 1.00 94.00 349 LEU A C 1
ATOM 2861 O O . LEU A 1 349 ? 0.914 -10.119 -21.428 1.00 94.00 349 LEU A O 1
ATOM 2865 N N . GLU A 1 350 ? -0.342 -9.069 -19.901 1.00 93.25 350 GLU A N 1
ATOM 2866 C CA . GLU A 1 350 ? -1.229 -10.210 -19.669 1.00 93.25 350 GLU A CA 1
ATOM 2867 C C . GLU A 1 350 ? -1.870 -10.710 -20.970 1.00 93.25 350 GLU A C 1
ATOM 2869 O O . GLU A 1 350 ? -1.919 -11.915 -21.202 1.00 93.25 350 GLU A O 1
ATOM 2874 N N . LYS A 1 351 ? -2.312 -9.803 -21.850 1.00 91.75 351 LYS A N 1
ATOM 2875 C CA . LYS A 1 351 ? -2.869 -10.159 -23.161 1.00 91.75 351 LYS A CA 1
ATOM 2876 C C . LYS A 1 351 ? -1.858 -10.916 -24.024 1.00 91.75 351 LYS A C 1
ATOM 2878 O O . LYS A 1 351 ? -2.197 -11.958 -24.565 1.00 91.75 351 LYS A O 1
ATOM 2883 N N . ILE A 1 352 ? -0.623 -10.424 -24.120 1.00 91.75 352 ILE A N 1
ATOM 2884 C CA . ILE A 1 352 ? 0.436 -11.098 -24.890 1.00 91.75 352 ILE A CA 1
ATOM 2885 C C . ILE A 1 352 ? 0.766 -12.462 -24.276 1.00 91.75 352 ILE A C 1
ATOM 2887 O O . ILE A 1 352 ? 1.003 -13.420 -25.007 1.00 91.75 352 ILE A O 1
ATOM 2891 N N . LEU A 1 353 ? 0.781 -12.551 -22.942 1.00 92.25 353 LEU A N 1
ATOM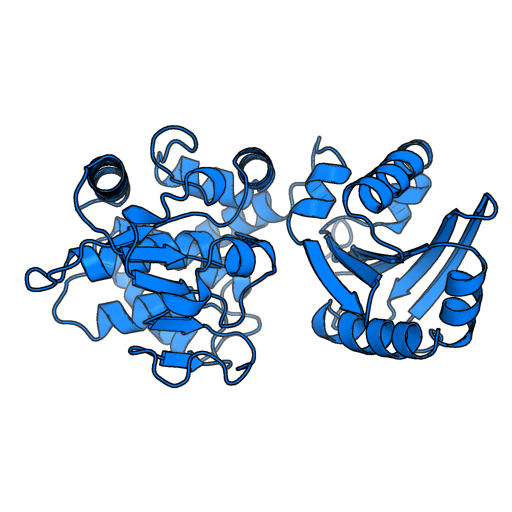 2892 C CA . LEU A 1 353 ? 1.066 -13.789 -22.224 1.00 92.25 353 LEU A CA 1
ATOM 2893 C C . LEU A 1 353 ? -0.059 -14.831 -22.376 1.00 92.25 353 LEU A C 1
ATOM 2895 O O . LEU A 1 353 ? 0.238 -16.018 -22.357 1.00 92.25 353 LEU A O 1
ATOM 2899 N N . LYS A 1 354 ? -1.323 -14.413 -22.551 1.00 89.06 354 LYS A N 1
ATOM 2900 C CA . LYS A 1 354 ? -2.482 -15.295 -22.827 1.00 89.06 354 LYS A CA 1
ATOM 2901 C C . LYS A 1 354 ? -2.405 -16.000 -24.175 1.00 89.06 354 LYS A C 1
ATOM 2903 O O . LYS A 1 354 ? -2.918 -17.103 -24.305 1.00 89.06 354 LYS A O 1
ATOM 2908 N N . ASP A 1 355 ? -1.745 -15.387 -25.150 1.00 81.31 355 ASP A N 1
ATOM 2909 C CA . ASP A 1 355 ? -1.567 -15.950 -26.491 1.00 81.31 355 ASP A CA 1
ATOM 2910 C C . ASP A 1 355 ? -0.336 -16.894 -26.578 1.00 81.31 355 ASP A C 1
ATOM 2912 O O . ASP A 1 355 ? 0.110 -17.268 -27.675 1.00 81.31 355 ASP A O 1
ATOM 2916 N N . LEU A 1 356 ? 0.277 -17.244 -25.433 1.00 75.81 356 LEU A N 1
ATOM 2917 C CA . LEU A 1 356 ? 1.475 -18.088 -25.345 1.00 75.81 356 LEU A CA 1
ATOM 2918 C C . LEU A 1 356 ? 1.164 -19.573 -25.346 1.00 75.81 356 LEU A C 1
ATOM 2920 O O . LEU A 1 356 ? 1.888 -20.242 -26.130 1.00 75.81 356 LEU A O 1
#

pLDDT: mean 92.38, std 6.39, range [62.66, 98.88]